Protein AF-0000000083679993 (afdb_homodimer)

InterPro domains:
  IPR000719 Protein kinase domain [PF00069] (4-115)
  IPR000719 Protein kinase domain [PS50011] (1-136)
  IPR000719 Protein kinase domain [SM00220] (1-135)
  IPR008271 Serine/threonine-protein kinase, active site [PS00108] (21-33)
  IPR011009 Protein kinase-like domain superfamily [SSF56112] (2-122)
  IPR050823 Plant Serine/Threonine-Protein Kinase [PTHR45621] (1-136)

Radius of gyration: 21.14 Å; Cα contacts (8 Å, |Δi|>4): 440; chains: 2; bounding box: 38×60×43 Å

Organism: NCBI:txid97028

Foldseek 3Di:
DQQLVLVVVQLCVCCDLVNQKAQQEDAPVQWDQDPVRHTDGHDSPVMDHHPRPQAWDQDPDHDYDPLQFDPVCVVGVTDGSVRNVSSSVSRVLCVFQVDDQADPPDPPCPRGPCSVCVVQVVDPVSNNVSGHPPPD/DQQLVLVVVQLCVCCDLVNQKAQQEDADVQWDQDPVRHTDGHDSPPMDHHPRPQAWDQDPDHDYDPLQFDPVCVVGSTDGSVRVVSSSVSRVLCVFQVDDQADPPDPPCPRGPCSVCVVQVVDPVSNNVSGHPPPD

Secondary structure (DSSP, 8-state):
-HHHHHHHHHHHHHHSTTT-EE-S---GGGEEE-TT--EEE---TT-EEPPGGG--EE-SSEEE-TTTS-HHHHHH-EE-HHHHHHHHHHHHHHHHH---SB-TTS-GGGSBHHHHHHHHHHSGGGGGGGS-TT--/-HHHHHHHHHHHHHHSTTT-EE-S---GGGEEE-TT--EEE---TT-EEPPGGG--EE-SSEEE-TTTS-HHHHHH-EE-HHHHHHHHHHHHHHHHH---SB-TTS-GGGSBHHHHHHHHHHSGGGGGGGS-TT--

Structure (mmCIF, N/CA/C/O backbone):
data_AF-0000000083679993-model_v1
#
loop_
_entity.id
_entity.type
_entity.pdbx_description
1 polymer 'Protein kinase APK1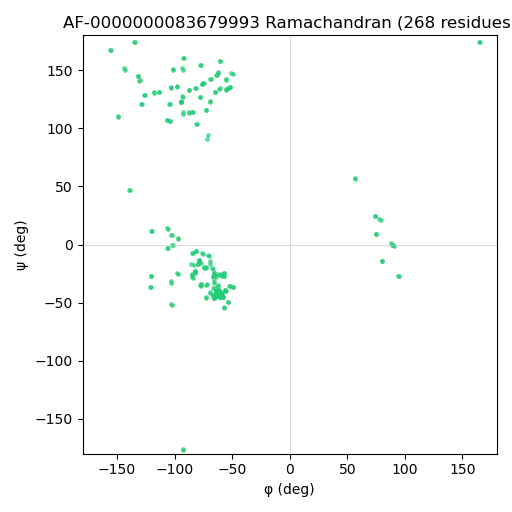A chloroplastic-like'
#
loop_
_atom_site.group_PDB
_atom_site.id
_atom_site.type_symbol
_atom_site.label_atom_id
_atom_site.label_alt_id
_atom_site.label_comp_id
_atom_site.label_asym_id
_atom_site.label_entity_id
_atom_site.label_seq_id
_atom_site.pdbx_PDB_ins_code
_atom_site.Cartn_x
_atom_site.Cartn_y
_atom_site.Cartn_z
_atom_site.occupancy
_atom_site.B_iso_or_equiv
_atom_site.auth_seq_id
_atom_site.auth_comp_id
_atom_site.auth_asym_id
_atom_site.auth_atom_id
_atom_site.pdbx_PDB_model_num
ATOM 1 N N . MET A 1 1 ? -1.482 -27.25 -11.586 1 78.06 1 MET A N 1
ATOM 2 C CA . MET A 1 1 ? -1.522 -27.719 -10.203 1 78.06 1 MET A CA 1
ATOM 3 C C . MET A 1 1 ? -0.114 -27.875 -9.641 1 78.06 1 MET A C 1
ATOM 5 O O . MET A 1 1 ? 0.165 -27.438 -8.523 1 78.06 1 MET A O 1
ATOM 9 N N . LYS A 1 2 ? 0.813 -28.375 -10.5 1 89 2 LYS A N 1
ATOM 10 C CA . LYS A 1 2 ? 2.184 -28.578 -10.047 1 89 2 LYS A CA 1
ATOM 11 C C . LYS A 1 2 ? 2.857 -27.25 -9.703 1 89 2 LYS A C 1
ATOM 13 O O . LYS A 1 2 ? 3.535 -27.141 -8.68 1 89 2 LYS A O 1
ATOM 18 N N . ILE A 1 3 ? 2.541 -26.297 -10.477 1 89.75 3 ILE A N 1
ATOM 19 C CA . ILE A 1 3 ? 3.143 -24.984 -10.297 1 89.75 3 ILE A CA 1
ATOM 20 C C . ILE A 1 3 ? 2.682 -24.391 -8.961 1 89.75 3 ILE A C 1
ATOM 22 O O . ILE A 1 3 ? 3.494 -23.875 -8.195 1 89.75 3 ILE A O 1
ATOM 26 N N . ALA A 1 4 ? 1.421 -24.516 -8.719 1 93.12 4 ALA A N 1
ATOM 27 C CA . ALA A 1 4 ? 0.865 -23.984 -7.473 1 93.12 4 ALA A CA 1
ATOM 28 C C . ALA A 1 4 ? 1.472 -24.703 -6.266 1 93.12 4 ALA A C 1
ATOM 30 O O . ALA A 1 4 ? 1.831 -24.062 -5.277 1 93.12 4 ALA A O 1
ATOM 31 N N . LEU A 1 5 ? 1.578 -25.953 -6.426 1 94.5 5 LEU A N 1
ATOM 32 C CA . LEU A 1 5 ? 2.117 -26.75 -5.328 1 94.5 5 LEU A CA 1
ATOM 33 C C . LEU A 1 5 ? 3.58 -26.406 -5.07 1 94.5 5 LEU A C 1
ATOM 35 O O . LEU A 1 5 ? 3.99 -26.234 -3.92 1 94.5 5 LEU A O 1
ATOM 39 N N . ASP A 1 6 ? 4.359 -26.328 -6.098 1 95.56 6 ASP A N 1
ATOM 40 C CA . ASP A 1 6 ? 5.77 -25.984 -5.961 1 95.56 6 ASP A CA 1
ATOM 41 C C . ASP A 1 6 ? 5.934 -24.594 -5.332 1 95.56 6 ASP A C 1
ATOM 43 O O . ASP A 1 6 ? 6.801 -24.391 -4.48 1 95.56 6 ASP A O 1
ATOM 47 N N . SER A 1 7 ? 5.117 -23.703 -5.754 1 95.44 7 SER A N 1
ATOM 48 C CA . SER A 1 7 ? 5.164 -22.359 -5.195 1 95.44 7 SER A CA 1
ATOM 49 C C . SER A 1 7 ? 4.812 -22.359 -3.711 1 95.44 7 SER A C 1
ATOM 51 O O . SER A 1 7 ? 5.453 -21.672 -2.914 1 95.44 7 SER A O 1
ATOM 53 N N . ALA A 1 8 ? 3.824 -23.156 -3.393 1 96.31 8 ALA A N 1
ATOM 54 C CA . ALA A 1 8 ? 3.414 -23.281 -1.995 1 96.31 8 ALA A CA 1
ATOM 55 C C . ALA A 1 8 ? 4.543 -23.844 -1.141 1 96.31 8 ALA A C 1
ATOM 57 O O . ALA A 1 8 ? 4.781 -23.375 -0.023 1 96.31 8 ALA A O 1
ATOM 58 N N . LYS A 1 9 ? 5.18 -24.828 -1.681 1 96.56 9 LYS A N 1
ATOM 59 C CA . LYS A 1 9 ? 6.305 -25.422 -0.969 1 96.56 9 LYS A CA 1
ATOM 60 C C . LYS A 1 9 ? 7.426 -24.406 -0.757 1 96.56 9 LYS A C 1
ATOM 62 O O . LYS A 1 9 ? 8.039 -24.375 0.31 1 96.56 9 LYS A O 1
ATOM 67 N N . GLY A 1 10 ? 7.691 -23.656 -1.791 1 95.31 10 GLY A N 1
ATOM 68 C CA . GLY A 1 10 ? 8.688 -22.609 -1.657 1 95.31 10 GLY A CA 1
ATOM 69 C C . GLY A 1 10 ? 8.359 -21.609 -0.557 1 95.31 10 GLY A C 1
ATOM 70 O O . GLY A 1 10 ? 9.219 -21.281 0.258 1 95.31 10 GLY A O 1
ATOM 71 N N . LEU A 1 11 ? 7.133 -21.203 -0.532 1 95.94 11 LEU A N 1
ATOM 72 C CA . LEU A 1 11 ? 6.684 -20.266 0.479 1 95.94 11 LEU A CA 1
ATOM 73 C C . LEU A 1 11 ? 6.754 -20.875 1.873 1 95.94 11 LEU A C 1
ATOM 75 O O . LEU A 1 11 ? 7.191 -20.219 2.822 1 95.94 11 LEU A O 1
ATOM 79 N N . ALA A 1 12 ? 6.324 -22.094 1.98 1 96.31 12 ALA A N 1
ATOM 80 C CA . ALA A 1 12 ? 6.367 -22.812 3.254 1 96.31 12 ALA A CA 1
ATOM 81 C C . ALA A 1 12 ? 7.797 -22.906 3.779 1 96.31 12 ALA A C 1
ATOM 83 O O . ALA A 1 12 ? 8.031 -22.75 4.98 1 96.31 12 ALA A O 1
ATOM 84 N N . PHE A 1 13 ? 8.695 -23.203 2.918 1 96.06 13 PHE A N 1
ATOM 85 C CA . PHE A 1 13 ? 10.102 -23.266 3.295 1 96.06 13 PHE A CA 1
ATOM 86 C C . PHE A 1 13 ? 10.578 -21.938 3.867 1 96.06 13 PHE A C 1
ATOM 88 O O . PHE A 1 13 ? 11.195 -21.906 4.934 1 96.06 13 PHE A O 1
ATOM 95 N N . LEU A 1 14 ? 10.219 -20.844 3.209 1 94.94 14 LEU A N 1
ATOM 96 C CA . LEU A 1 14 ? 10.625 -19.516 3.65 1 94.94 14 LEU A CA 1
ATOM 97 C C . LEU A 1 14 ? 10.055 -19.203 5.031 1 94.94 14 LEU A C 1
ATOM 99 O O . LEU A 1 14 ? 10.711 -18.547 5.844 1 94.94 14 LEU A O 1
ATOM 103 N N . HIS A 1 15 ? 8.844 -19.688 5.293 1 95.44 15 HIS A N 1
ATOM 104 C CA . HIS A 1 15 ? 8.133 -19.375 6.527 1 95.44 15 HIS A CA 1
ATOM 105 C C . HIS A 1 15 ? 8.555 -20.328 7.652 1 95.44 15 HIS A C 1
ATOM 107 O O . HIS A 1 15 ? 8.148 -20.141 8.805 1 95.44 15 HIS A O 1
ATOM 113 N N . SER A 1 16 ? 9.305 -21.281 7.34 1 94.56 16 SER A N 1
ATOM 114 C CA . SER A 1 16 ? 9.711 -22.266 8.336 1 94.56 16 SER A CA 1
ATOM 115 C C . SER A 1 16 ? 10.484 -21.609 9.477 1 94.56 16 SER A C 1
ATOM 117 O O . SER A 1 16 ? 11.008 -20.5 9.32 1 94.56 16 SER A O 1
ATOM 119 N N . ASP A 1 17 ? 10.484 -22.312 10.586 1 90.94 17 ASP A N 1
ATOM 120 C CA . ASP A 1 17 ? 11.148 -21.797 11.781 1 90.94 17 ASP A CA 1
ATOM 121 C C . ASP A 1 17 ? 12.648 -21.609 11.539 1 90.94 17 ASP A C 1
ATOM 123 O O . ASP A 1 17 ? 13.281 -20.75 12.164 1 90.94 17 ASP A O 1
ATOM 127 N N . GLU A 1 18 ? 13.188 -22.328 10.641 1 91.06 18 GLU A N 1
ATOM 128 C CA . GLU A 1 18 ? 14.617 -22.266 10.352 1 91.06 18 GLU A CA 1
ATOM 129 C C . GLU A 1 18 ? 14.953 -21.031 9.523 1 91.06 18 GLU A C 1
ATOM 131 O O . GLU A 1 18 ? 15.992 -20.391 9.742 1 91.06 18 GLU A O 1
ATOM 136 N N . VAL A 1 19 ? 14.117 -20.594 8.609 1 91.38 19 VAL A N 1
ATOM 137 C CA . VAL A 1 19 ? 14.414 -19.516 7.68 1 91.38 19 VAL A CA 1
ATOM 138 C C . VAL A 1 19 ? 13.727 -18.234 8.141 1 91.38 19 VAL A C 1
ATOM 140 O O . VAL A 1 19 ? 14.352 -17.172 8.203 1 91.38 19 VAL A O 1
ATOM 143 N N . GLU A 1 20 ? 12.375 -18.219 8.43 1 92.5 20 GLU A N 1
ATOM 144 C CA . GLU A 1 20 ? 11.562 -17.125 8.977 1 92.5 20 GLU A CA 1
ATOM 145 C C . GLU A 1 20 ? 11.664 -15.875 8.109 1 92.5 20 GLU A C 1
ATOM 147 O O . GLU A 1 20 ? 12.047 -14.812 8.602 1 92.5 20 GLU A O 1
ATOM 152 N N . VAL A 1 21 ? 11.344 -16 6.875 1 94 21 VAL A N 1
ATOM 153 C CA . VAL A 1 21 ? 11.383 -14.898 5.922 1 94 21 VAL A CA 1
ATOM 154 C C . VAL A 1 21 ? 9.977 -14.633 5.383 1 94 21 VAL A C 1
ATOM 156 O O . VAL A 1 21 ? 9.25 -15.57 5.039 1 94 21 VAL A O 1
ATOM 159 N N . ILE A 1 22 ? 9.609 -13.43 5.422 1 94.5 22 ILE A N 1
ATOM 160 C CA . ILE A 1 22 ? 8.398 -13 4.723 1 94.5 22 ILE A CA 1
ATOM 161 C C . 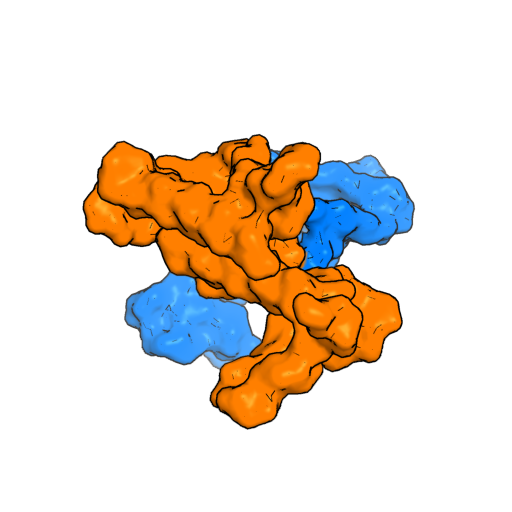ILE A 1 22 ? 8.766 -12.477 3.336 1 94.5 22 ILE A C 1
ATOM 163 O O . ILE A 1 22 ? 9.586 -11.562 3.207 1 94.5 22 ILE A O 1
ATOM 167 N N . TYR A 1 23 ? 8.211 -13.031 2.324 1 95.44 23 TYR A N 1
ATOM 168 C CA . TYR A 1 23 ? 8.602 -12.781 0.941 1 95.44 23 TYR A CA 1
ATOM 169 C C . TYR A 1 23 ? 8.156 -11.391 0.492 1 95.44 23 TYR A C 1
ATOM 171 O O . TYR A 1 23 ? 8.93 -10.656 -0.125 1 95.44 23 TYR A O 1
ATOM 179 N N . ARG A 1 24 ? 6.871 -10.977 0.787 1 94.19 24 ARG A N 1
ATOM 180 C CA . ARG A 1 24 ? 6.297 -9.641 0.675 1 94.19 24 ARG A CA 1
ATOM 181 C C . ARG A 1 24 ? 5.906 -9.328 -0.766 1 94.19 24 ARG A C 1
ATOM 183 O O . ARG A 1 24 ? 5.191 -8.359 -1.026 1 94.19 24 ARG A O 1
ATOM 190 N N . ASP A 1 25 ? 6.332 -10.062 -1.708 1 95.44 25 ASP A N 1
ATOM 191 C CA . ASP A 1 25 ? 6.004 -9.742 -3.094 1 95.44 25 ASP A CA 1
ATOM 192 C C . ASP A 1 25 ? 5.672 -11 -3.887 1 95.44 25 ASP A C 1
ATOM 194 O O . ASP A 1 25 ? 6.211 -11.219 -4.973 1 95.44 25 ASP A O 1
ATOM 198 N N . PHE A 1 26 ? 4.879 -11.812 -3.344 1 96.19 26 PHE A N 1
ATOM 199 C CA . PHE A 1 26 ? 4.426 -13.016 -4.027 1 96.19 26 PHE A CA 1
ATOM 200 C C . PHE A 1 26 ? 3.436 -12.672 -5.137 1 96.19 26 PHE A C 1
ATOM 202 O O . PHE A 1 26 ? 2.373 -12.109 -4.871 1 96.19 26 PHE A O 1
ATOM 209 N N . LYS A 1 27 ? 3.789 -12.938 -6.344 1 96.44 27 LYS A N 1
ATOM 210 C CA . LYS A 1 27 ? 2.967 -12.688 -7.527 1 96.44 27 LYS A CA 1
ATOM 211 C C . LYS A 1 27 ? 3.367 -13.609 -8.672 1 96.44 27 LYS A C 1
ATOM 213 O O . LYS A 1 27 ? 4.43 -14.234 -8.633 1 96.44 27 LYS A O 1
ATOM 218 N N . THR A 1 28 ? 2.561 -13.672 -9.688 1 95.19 28 THR A N 1
ATOM 219 C CA . THR A 1 28 ? 2.734 -14.609 -10.789 1 95.19 28 THR A CA 1
ATOM 220 C C . THR A 1 28 ? 4.051 -14.352 -11.516 1 95.19 28 THR A C 1
ATOM 222 O O . THR A 1 28 ? 4.754 -15.297 -11.891 1 95.19 28 THR A O 1
ATOM 225 N N . SER A 1 29 ? 4.391 -13.07 -11.672 1 94.56 29 SER A N 1
ATOM 226 C CA . SER A 1 29 ? 5.57 -12.719 -12.445 1 94.56 29 SER A CA 1
ATOM 227 C C . SER A 1 29 ? 6.852 -13.094 -11.711 1 94.56 29 SER A C 1
ATOM 229 O O . SER A 1 29 ? 7.938 -13.086 -12.297 1 94.56 29 SER A O 1
ATOM 231 N N . ASN A 1 30 ? 6.738 -13.492 -10.477 1 95.56 30 ASN A N 1
ATOM 232 C CA . ASN A 1 30 ? 7.91 -13.852 -9.688 1 95.56 30 ASN A CA 1
ATOM 233 C C . ASN A 1 30 ? 8.055 -15.367 -9.562 1 95.56 30 ASN A C 1
ATOM 235 O O . ASN A 1 30 ? 8.867 -15.852 -8.773 1 95.56 30 ASN A O 1
ATOM 239 N N . ILE A 1 31 ? 7.266 -16.078 -10.266 1 95.44 31 ILE A N 1
ATOM 240 C CA . ILE A 1 31 ? 7.348 -17.531 -10.312 1 95.44 31 ILE A CA 1
ATOM 241 C C . ILE A 1 31 ? 7.992 -17.969 -11.625 1 95.44 31 ILE A C 1
ATOM 243 O O . ILE A 1 31 ? 7.371 -17.875 -12.688 1 95.44 31 ILE A O 1
ATOM 247 N N . LEU A 1 32 ? 9.242 -18.406 -11.469 1 95.5 32 LEU A N 1
ATOM 248 C CA . LEU A 1 32 ? 9.945 -18.922 -12.641 1 95.5 32 LEU A CA 1
ATOM 249 C C . LEU A 1 32 ? 9.664 -20.406 -12.828 1 95.5 32 LEU A C 1
ATOM 251 O O . LEU A 1 32 ? 9.672 -21.172 -11.859 1 95.5 32 LEU A O 1
ATOM 255 N N . ILE A 1 33 ? 9.367 -20.734 -14.023 1 93.88 33 ILE A N 1
ATOM 256 C CA . ILE A 1 33 ? 9.07 -22.125 -14.344 1 93.88 33 ILE A CA 1
ATOM 257 C C . ILE A 1 33 ? 10.148 -22.688 -15.273 1 93.88 33 ILE A C 1
ATOM 259 O O . ILE A 1 33 ? 10.492 -22.062 -16.281 1 93.88 33 ILE A O 1
ATOM 263 N N . ASP A 1 34 ? 10.68 -23.875 -14.938 1 93.81 34 ASP A N 1
ATOM 264 C CA . ASP A 1 34 ? 11.688 -24.484 -15.797 1 93.81 34 ASP A CA 1
ATOM 265 C C . ASP A 1 34 ? 11.047 -25.438 -16.812 1 93.81 34 ASP A C 1
ATOM 267 O O . ASP A 1 34 ? 9.82 -25.516 -16.906 1 93.81 34 ASP A O 1
ATOM 271 N N . SER A 1 35 ? 11.891 -26.109 -17.594 1 93.62 35 SER A N 1
ATOM 272 C CA . SER A 1 35 ? 11.414 -26.938 -18.688 1 93.62 35 SER A CA 1
ATOM 273 C C . SER A 1 35 ? 10.656 -28.156 -18.172 1 93.62 35 SER A C 1
ATOM 275 O O . SER A 1 35 ? 9.867 -28.75 -18.906 1 93.62 35 SER A O 1
ATOM 277 N N . ASP A 1 36 ? 10.867 -28.516 -16.938 1 92.44 36 ASP A N 1
ATOM 278 C CA . ASP A 1 36 ? 10.195 -29.656 -16.328 1 92.44 36 ASP A CA 1
ATOM 279 C C . ASP A 1 36 ? 8.984 -29.219 -15.516 1 92.44 36 ASP A C 1
ATOM 281 O O . ASP A 1 36 ? 8.461 -29.984 -14.703 1 92.44 36 ASP A O 1
ATOM 285 N N . TYR A 1 37 ? 8.609 -27.953 -15.523 1 90.25 37 TYR A N 1
ATOM 286 C CA . TYR A 1 37 ? 7.445 -27.359 -14.875 1 90.25 37 TYR A CA 1
ATOM 287 C C . TYR A 1 37 ? 7.645 -27.266 -13.367 1 90.25 37 TYR A C 1
ATOM 289 O O . TYR A 1 37 ? 6.676 -27.312 -12.602 1 90.25 37 TYR A O 1
ATOM 297 N N . ASN A 1 38 ? 8.961 -27.234 -13.117 1 92.31 38 ASN A N 1
ATOM 298 C CA . ASN A 1 38 ? 9.273 -26.891 -11.734 1 92.31 38 ASN A CA 1
ATOM 299 C C . ASN A 1 38 ? 9.227 -25.375 -11.523 1 92.31 38 ASN A C 1
ATOM 301 O O . ASN A 1 38 ? 9.727 -24.609 -12.344 1 92.31 38 ASN A O 1
ATOM 305 N N . ALA A 1 39 ? 8.555 -24.969 -10.367 1 94.31 39 ALA A N 1
ATOM 306 C CA . ALA A 1 39 ? 8.414 -23.547 -10.07 1 94.31 39 ALA A CA 1
ATOM 307 C C . ALA A 1 39 ? 9.391 -23.109 -8.977 1 94.31 39 ALA A C 1
ATOM 309 O O . ALA A 1 39 ? 9.578 -23.828 -7.988 1 94.31 39 ALA A O 1
ATOM 310 N N . LYS A 1 40 ? 10.031 -21.984 -9.188 1 94.69 40 LYS A N 1
ATOM 311 C CA . LYS A 1 40 ? 10.93 -21.375 -8.219 1 94.69 40 LYS A CA 1
ATOM 312 C C . LYS A 1 40 ? 10.602 -19.891 -8.023 1 94.69 40 LYS A C 1
ATOM 314 O O . LYS A 1 40 ? 10.266 -19.203 -8.977 1 94.69 40 LYS A O 1
ATOM 319 N N . LEU A 1 41 ? 10.688 -19.469 -6.773 1 93.75 41 LEU A N 1
ATOM 320 C CA . LEU A 1 41 ? 10.555 -18.047 -6.48 1 93.75 41 LEU A CA 1
ATOM 321 C C . LEU A 1 41 ? 11.828 -17.297 -6.848 1 93.75 41 LEU A C 1
ATOM 323 O O . LEU A 1 41 ? 12.93 -17.75 -6.555 1 93.75 41 LEU A O 1
ATOM 327 N N . SER A 1 42 ? 11.672 -16.109 -7.465 1 92.81 42 SER A N 1
ATOM 328 C CA . SER A 1 42 ? 12.852 -15.531 -8.102 1 92.81 42 SER A CA 1
ATOM 329 C C . SER A 1 42 ? 13.18 -14.164 -7.516 1 92.81 42 SER A C 1
ATOM 331 O O . SER A 1 42 ? 14.336 -13.75 -7.496 1 92.81 42 SER A O 1
ATOM 333 N N . ASP A 1 43 ? 12.32 -13.414 -7.184 1 91.56 43 ASP A N 1
ATOM 334 C CA . ASP A 1 43 ? 12.578 -12.039 -6.762 1 91.56 43 ASP A CA 1
ATOM 335 C C . ASP A 1 43 ? 12.414 -11.891 -5.254 1 91.56 43 ASP A C 1
ATOM 337 O O . ASP A 1 43 ? 11.289 -11.875 -4.742 1 91.56 43 ASP A O 1
A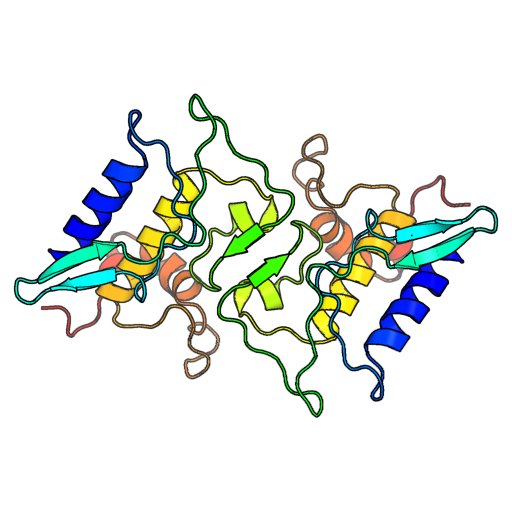TOM 341 N N . PHE A 1 44 ? 13.633 -11.734 -4.57 1 93 44 PHE A N 1
ATOM 342 C CA . PHE A 1 44 ? 13.609 -11.594 -3.119 1 93 44 PHE A CA 1
ATOM 343 C C . PHE A 1 44 ? 13.891 -10.148 -2.713 1 93 44 PHE A C 1
ATOM 345 O O . PHE A 1 44 ? 14.234 -9.875 -1.56 1 93 44 PHE A O 1
ATOM 352 N N . GLY A 1 45 ? 13.844 -9.258 -3.6 1 91.19 45 GLY A N 1
ATOM 353 C CA . GLY A 1 45 ? 14.18 -7.859 -3.373 1 91.19 45 GLY A CA 1
ATOM 354 C C . GLY A 1 45 ? 13.352 -7.215 -2.273 1 91.19 45 GLY A C 1
ATOM 355 O O . GLY A 1 45 ? 13.797 -6.258 -1.636 1 91.19 45 GLY A O 1
ATOM 356 N N . MET A 1 46 ? 12.156 -7.684 -1.959 1 91.5 46 MET A N 1
ATOM 357 C CA . MET A 1 46 ? 11.281 -7.094 -0.947 1 91.5 46 MET A CA 1
ATOM 358 C C . MET A 1 46 ? 11.25 -7.957 0.311 1 91.5 46 MET A C 1
ATOM 360 O O . MET A 1 46 ? 10.602 -7.598 1.297 1 91.5 46 MET A O 1
ATOM 364 N N . ALA A 1 47 ? 11.945 -9.062 0.212 1 93.19 47 ALA A N 1
ATOM 365 C CA . ALA A 1 47 ? 11.867 -10.016 1.313 1 93.19 47 ALA A CA 1
ATOM 366 C C . ALA A 1 47 ? 12.43 -9.414 2.6 1 93.19 47 ALA A C 1
ATOM 368 O O . ALA A 1 47 ? 13.328 -8.57 2.557 1 93.19 47 ALA A O 1
ATOM 369 N N . LYS A 1 48 ? 11.82 -9.812 3.646 1 91.06 48 LYS A N 1
ATOM 370 C CA . LYS A 1 48 ? 12.227 -9.336 4.969 1 91.06 48 LYS A CA 1
ATOM 371 C C . LYS A 1 48 ? 12.367 -10.492 5.949 1 91.06 48 LYS A C 1
ATOM 373 O O . LYS A 1 48 ? 11.586 -11.445 5.91 1 91.06 48 LYS A O 1
ATOM 378 N N . ASP A 1 49 ? 13.344 -10.258 6.789 1 86.75 49 ASP A N 1
ATOM 379 C CA . ASP A 1 49 ? 13.453 -11.234 7.867 1 86.75 49 ASP A CA 1
ATOM 380 C C . ASP A 1 49 ?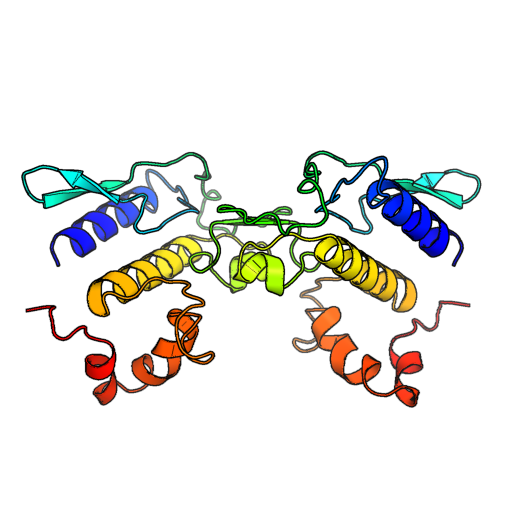 12.281 -11.117 8.844 1 86.75 49 ASP A C 1
ATOM 382 O O . ASP A 1 49 ? 11.883 -10.008 9.203 1 86.75 49 ASP A O 1
ATOM 386 N N . GLY A 1 50 ? 11.609 -12.25 8.984 1 73.81 50 GLY A N 1
ATOM 387 C CA . GLY A 1 50 ? 10.516 -12.25 9.945 1 73.81 50 GLY A CA 1
ATOM 388 C C . GLY A 1 50 ? 10.977 -11.984 11.367 1 73.81 50 GLY A C 1
ATOM 389 O O . GLY A 1 50 ? 12.164 -12.07 11.672 1 73.81 50 GLY A O 1
ATOM 390 N N . PRO A 1 51 ? 9.977 -11.297 12.086 1 64.75 51 PRO A N 1
ATOM 391 C CA . PRO A 1 51 ? 10.367 -11.141 13.492 1 64.75 51 PRO A CA 1
ATOM 392 C C . PRO A 1 51 ? 10.695 -12.469 14.164 1 64.75 51 PRO A C 1
ATOM 394 O O . PRO A 1 51 ? 10.195 -13.516 13.742 1 64.75 51 PRO A O 1
ATOM 397 N N . GLU A 1 52 ? 11.688 -12.359 14.977 1 60.56 52 GLU A N 1
ATOM 398 C CA . GLU A 1 52 ? 11.945 -13.555 15.773 1 60.56 52 GLU A CA 1
ATOM 399 C C . GLU A 1 52 ? 10.695 -13.992 16.516 1 60.56 52 GLU A C 1
ATOM 401 O O . GLU A 1 52 ? 9.984 -13.172 17.109 1 60.56 52 GLU A O 1
ATOM 406 N N . GLY A 1 53 ? 10.289 -15.227 16.547 1 55.91 53 GLY A N 1
ATOM 407 C CA . GLY A 1 53 ? 9.242 -15.852 17.359 1 55.91 53 GLY A CA 1
ATOM 408 C C . GLY A 1 53 ? 7.848 -15.594 16.828 1 55.91 53 GLY A C 1
ATOM 409 O O . GLY A 1 53 ? 6.871 -15.664 17.578 1 55.91 53 GLY A O 1
ATOM 410 N N . GLY A 1 54 ? 7.738 -15.281 15.656 1 54.91 54 GLY A N 1
ATOM 411 C CA . GLY A 1 54 ? 6.422 -15.234 15.039 1 54.91 54 GLY A CA 1
ATOM 412 C C . GLY A 1 54 ? 5.738 -13.891 15.203 1 54.91 54 GLY A C 1
ATOM 413 O O . GLY A 1 54 ? 4.555 -13.742 14.875 1 54.91 54 GLY A O 1
ATOM 414 N N . LYS A 1 55 ? 6.426 -12.914 15.867 1 59.53 55 LYS A N 1
ATOM 415 C CA . LYS A 1 55 ? 5.734 -11.656 16.109 1 59.53 55 LYS A CA 1
ATOM 416 C C . LYS A 1 55 ? 5.648 -10.812 14.844 1 59.53 55 LYS A C 1
ATOM 418 O O . LYS A 1 55 ? 6.395 -11.047 13.891 1 59.53 55 LYS A O 1
ATOM 423 N N . SER A 1 56 ? 4.496 -10.188 14.641 1 63.75 56 SER A N 1
ATOM 424 C CA . SER A 1 56 ? 4.227 -9.289 13.523 1 63.75 56 SER A CA 1
ATOM 425 C C . SER A 1 56 ? 5.258 -8.164 13.453 1 63.75 56 SER A C 1
ATOM 427 O O . SER A 1 56 ? 5.832 -7.777 14.477 1 63.75 56 SER A O 1
ATOM 429 N N . HIS A 1 57 ? 5.738 -7.969 12.18 1 76.19 57 HIS A N 1
ATOM 430 C CA . HIS A 1 57 ? 6.559 -6.789 11.93 1 76.19 57 HIS A CA 1
ATOM 431 C C . HIS A 1 57 ? 5.699 -5.582 11.562 1 76.19 57 HIS A C 1
ATOM 433 O O . HIS A 1 57 ? 4.832 -5.676 10.688 1 76.19 57 HIS A O 1
ATOM 439 N N . VAL A 1 58 ? 5.711 -4.59 12.453 1 77 58 VAL A N 1
ATOM 440 C CA . VAL A 1 58 ? 5.016 -3.359 12.094 1 77 58 VAL A CA 1
ATOM 441 C C . VAL A 1 58 ? 5.941 -2.469 11.266 1 77 58 VAL A C 1
ATOM 443 O O . VAL A 1 58 ? 7.043 -2.131 11.703 1 77 58 VAL A O 1
ATOM 446 N N . SER A 1 59 ? 5.562 -2.311 10.07 1 83.75 59 SER A N 1
ATOM 447 C CA . SER A 1 59 ? 6.32 -1.448 9.172 1 83.75 59 SER A CA 1
ATOM 448 C C . SER A 1 59 ? 5.699 -0.059 9.086 1 83.75 59 SER A C 1
ATOM 450 O O . SER A 1 59 ? 4.48 0.075 8.961 1 83.75 59 SER A O 1
ATOM 452 N N . THR A 1 60 ? 6.531 0.947 9.141 1 83.44 60 THR A N 1
ATOM 453 C CA . THR A 1 60 ? 6.086 2.324 8.969 1 83.44 60 THR A CA 1
ATOM 454 C C . THR A 1 60 ? 5.902 2.646 7.484 1 83.44 60 THR A C 1
ATOM 456 O O . THR A 1 60 ? 5.254 3.637 7.137 1 83.44 60 THR A O 1
ATOM 459 N N . ARG A 1 61 ? 6.492 1.785 6.676 1 88.31 61 ARG A N 1
ATOM 460 C CA . ARG A 1 61 ? 6.34 1.896 5.23 1 88.31 61 ARG A CA 1
ATOM 461 C C . ARG A 1 61 ? 5.902 0.567 4.621 1 88.31 61 ARG A C 1
ATOM 463 O O . ARG A 1 61 ? 6.582 -0.448 4.785 1 88.31 61 ARG A O 1
ATOM 470 N N . VAL A 1 62 ? 4.844 0.666 4.031 1 92.19 62 VAL A N 1
ATOM 471 C CA . VAL A 1 62 ? 4.371 -0.544 3.369 1 92.19 62 VAL A CA 1
ATOM 472 C C . VAL A 1 62 ? 4.836 -0.551 1.914 1 92.19 62 VAL A C 1
ATOM 474 O O . VAL A 1 62 ? 5.082 0.506 1.329 1 92.19 62 VAL A O 1
ATOM 477 N N . MET A 1 63 ? 4.988 -1.764 1.448 1 92.19 63 MET A N 1
ATOM 478 C CA . MET A 1 63 ? 5.355 -1.995 0.055 1 92.19 63 MET A CA 1
ATOM 479 C C . MET A 1 63 ? 4.672 -3.244 -0.489 1 92.19 63 MET A C 1
ATOM 481 O O .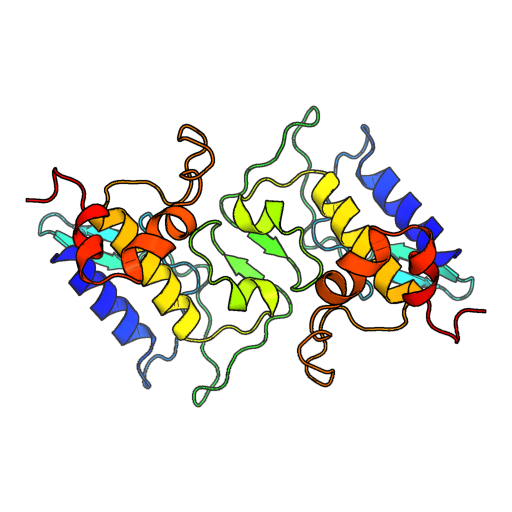 MET A 1 63 ? 4.391 -4.18 0.263 1 92.19 63 MET A O 1
ATOM 485 N N . GLY A 1 64 ? 4.449 -3.203 -1.846 1 94 64 GLY A N 1
ATOM 486 C CA . GLY A 1 64 ? 3.875 -4.359 -2.516 1 94 64 GLY A CA 1
ATOM 487 C C . GLY A 1 64 ? 3.348 -4.047 -3.902 1 94 64 GLY A C 1
ATOM 488 O O . GLY A 1 64 ? 3.35 -2.889 -4.324 1 94 64 GLY A O 1
ATOM 489 N N . THR A 1 65 ? 2.945 -5.109 -4.562 1 95.5 65 THR A N 1
ATOM 490 C CA . THR A 1 65 ? 2.361 -4.961 -5.891 1 95.5 65 THR A CA 1
ATOM 491 C C . THR A 1 65 ? 0.843 -4.84 -5.805 1 95.5 65 THR A C 1
ATOM 493 O O . THR A 1 65 ? 0.182 -5.676 -5.188 1 95.5 65 THR A O 1
ATOM 496 N N . PRO A 1 66 ? 0.33 -3.773 -6.438 1 93.81 66 PRO A N 1
ATOM 497 C CA . PRO A 1 66 ? -1.125 -3.609 -6.406 1 93.81 66 PRO A CA 1
ATOM 498 C C . PRO A 1 66 ? -1.869 -4.867 -6.855 1 93.81 66 PRO A C 1
ATOM 500 O O . PRO A 1 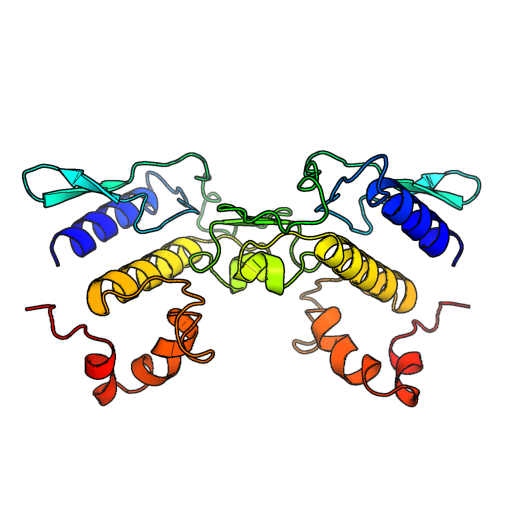66 ? -1.471 -5.508 -7.828 1 93.81 66 PRO A O 1
ATOM 503 N N . GLY A 1 67 ? -2.873 -5.184 -6.098 1 94.94 67 GLY A N 1
ATOM 504 C CA . GLY A 1 67 ? -3.682 -6.352 -6.414 1 94.94 67 GLY A CA 1
ATOM 505 C C . GLY A 1 67 ? -3.242 -7.602 -5.676 1 94.94 67 GLY A C 1
ATOM 506 O O . GLY A 1 67 ? -4.051 -8.5 -5.434 1 94.94 67 GLY A O 1
ATOM 507 N N . TYR A 1 68 ? -1.978 -7.641 -5.332 1 97.31 68 TYR A N 1
ATOM 508 C CA . TYR A 1 68 ? -1.44 -8.844 -4.699 1 97.31 68 TYR A CA 1
ATOM 509 C C . TYR A 1 68 ? -1.265 -8.633 -3.199 1 97.31 68 TYR A C 1
ATOM 511 O O . TYR A 1 68 ? -1.323 -9.594 -2.424 1 97.31 68 TYR A O 1
ATOM 519 N N . ALA A 1 69 ? -0.973 -7.418 -2.793 1 96 69 ALA A N 1
ATOM 520 C CA . ALA A 1 69 ? -0.642 -7.137 -1.399 1 96 69 ALA A CA 1
ATOM 521 C C . ALA A 1 69 ? -1.866 -7.293 -0.502 1 96 69 ALA A C 1
ATOM 523 O O . ALA A 1 69 ? -2.969 -6.883 -0.871 1 96 69 ALA A O 1
ATOM 524 N N . ALA A 1 70 ? -1.6 -7.832 0.69 1 95.5 70 ALA A N 1
ATOM 525 C CA . ALA A 1 70 ? -2.682 -8.031 1.651 1 95.5 70 ALA A CA 1
ATOM 526 C C . ALA A 1 70 ? -3.268 -6.695 2.104 1 95.5 70 ALA A C 1
ATOM 528 O O . ALA A 1 70 ? -2.533 -5.797 2.52 1 95.5 70 ALA A O 1
ATOM 529 N N . PRO A 1 71 ? -4.59 -6.664 2.045 1 93.12 71 PRO A N 1
ATOM 530 C CA . PRO A 1 71 ? -5.227 -5.41 2.443 1 93.12 71 PRO A CA 1
ATOM 531 C C . PRO A 1 71 ? -4.918 -5.023 3.889 1 93.12 71 PRO A C 1
ATOM 533 O O . PRO A 1 71 ? -4.715 -3.844 4.188 1 93.12 71 PRO A O 1
ATOM 536 N N . GLU A 1 72 ? -4.93 -5.941 4.793 1 91.12 72 GLU A N 1
ATOM 537 C CA . GLU A 1 72 ? -4.633 -5.66 6.195 1 91.12 72 GLU A CA 1
ATOM 538 C C . GLU A 1 72 ? -3.223 -5.098 6.359 1 91.12 72 GLU A C 1
ATOM 540 O O . GLU A 1 72 ? -3.012 -4.145 7.109 1 91.12 72 GLU A O 1
ATOM 545 N N . TYR A 1 73 ? -2.266 -5.637 5.68 1 93.62 73 TYR A N 1
ATOM 546 C CA . TYR A 1 73 ? -0.891 -5.152 5.695 1 93.62 73 TYR A CA 1
ATOM 547 C C . TYR A 1 73 ? -0.813 -3.721 5.176 1 93.62 73 TYR A C 1
ATOM 549 O O . TYR A 1 73 ? -0.228 -2.85 5.82 1 93.62 73 TYR A O 1
ATOM 557 N N . LEU A 1 74 ? -1.5 -3.465 4.082 1 92.75 74 LEU A N 1
ATOM 558 C CA . LEU A 1 74 ? -1.468 -2.143 3.471 1 92.75 74 LEU A CA 1
ATOM 559 C C . LEU A 1 74 ? -2.115 -1.104 4.383 1 92.75 74 LEU A C 1
ATOM 561 O O . LEU A 1 74 ? -1.646 0.033 4.465 1 92.75 74 LEU A O 1
ATOM 565 N N . ALA A 1 75 ? -3.064 -1.544 5.109 1 89.5 75 ALA A N 1
ATOM 566 C CA . ALA A 1 75 ? -3.846 -0.614 5.922 1 89.5 75 ALA A CA 1
ATOM 567 C C . ALA A 1 75 ? -3.166 -0.351 7.262 1 89.5 75 ALA A C 1
ATOM 569 O O . ALA A 1 75 ? -3.332 0.721 7.848 1 89.5 75 ALA A O 1
ATOM 570 N N . THR A 1 76 ? -2.398 -1.347 7.723 1 89.06 76 THR A N 1
ATOM 571 C CA . THR A 1 76 ? -1.961 -1.233 9.109 1 89.06 76 THR A CA 1
ATOM 572 C C . THR A 1 76 ? -0.438 -1.219 9.203 1 89.06 76 THR A C 1
ATOM 574 O O . THR A 1 76 ? 0.126 -0.814 10.219 1 89.06 76 THR A O 1
ATOM 577 N N . GLY A 1 77 ? 0.126 -1.821 8.25 1 91.94 77 GLY A N 1
ATOM 578 C CA . GLY A 1 77 ? 1.571 -1.979 8.305 1 91.94 77 GLY A CA 1
ATOM 579 C C . GLY A 1 77 ? 2.004 -3.26 8.992 1 91.94 77 GLY A C 1
ATOM 580 O O . GLY A 1 77 ? 3.201 -3.537 9.109 1 91.94 77 GLY A O 1
ATOM 581 N N . HIS A 1 78 ? 1.028 -3.986 9.445 1 91.5 78 HIS A N 1
ATOM 582 C CA . HIS A 1 78 ? 1.362 -5.234 10.125 1 91.5 78 HIS A CA 1
ATOM 583 C C . HIS A 1 78 ? 1.648 -6.348 9.125 1 91.5 78 HIS A C 1
ATOM 585 O O . HIS A 1 78 ? 0.722 -6.949 8.578 1 91.5 78 HIS A O 1
ATOM 591 N N . LEU A 1 79 ? 2.961 -6.617 8.992 1 92.62 79 LEU A N 1
ATOM 592 C CA . LEU A 1 79 ? 3.42 -7.648 8.07 1 92.62 79 LEU A CA 1
ATOM 593 C C . LEU A 1 79 ? 3.594 -8.984 8.789 1 92.62 79 LEU A C 1
ATOM 595 O O . LEU A 1 79 ? 4.293 -9.062 9.805 1 92.62 79 LEU A O 1
ATOM 599 N N . THR A 1 80 ? 2.922 -10.016 8.328 1 92.38 80 THR A N 1
ATOM 600 C CA . THR A 1 80 ? 3.043 -11.367 8.859 1 92.38 80 THR A CA 1
ATOM 601 C C . THR A 1 80 ? 3.148 -12.383 7.723 1 92.38 80 THR A C 1
ATOM 603 O O . THR A 1 80 ? 3.021 -12.031 6.551 1 92.38 80 THR A O 1
ATOM 606 N N . LYS A 1 81 ? 3.385 -13.641 8.102 1 94.38 81 LYS A N 1
ATOM 607 C CA . LYS A 1 81 ? 3.395 -14.727 7.133 1 94.38 81 LYS A CA 1
ATOM 608 C C . LYS A 1 81 ? 2.076 -14.797 6.371 1 94.38 81 LYS A C 1
ATOM 610 O O . LYS A 1 81 ? 2.043 -15.219 5.211 1 94.38 81 LYS A O 1
ATOM 615 N N . LYS A 1 82 ? 1.014 -14.312 7.039 1 95.44 82 LYS A N 1
ATOM 616 C CA . LYS A 1 82 ? -0.314 -14.344 6.43 1 95.44 82 LYS A CA 1
ATOM 617 C C . LYS A 1 82 ? -0.385 -13.422 5.219 1 95.44 82 LYS A C 1
ATOM 619 O O . LYS A 1 82 ? -1.183 -13.648 4.305 1 95.44 82 LYS A O 1
ATOM 624 N N . SER A 1 83 ? 0.432 -12.406 5.23 1 95.62 83 SER A N 1
ATOM 625 C CA . SER A 1 83 ? 0.481 -11.5 4.086 1 95.62 83 SER A CA 1
ATOM 626 C C . SER A 1 83 ? 0.928 -12.234 2.826 1 95.62 83 SER A C 1
ATOM 628 O O . SER A 1 83 ? 0.332 -12.062 1.76 1 95.62 83 SER A O 1
ATOM 630 N N . ASP A 1 84 ? 1.876 -13.125 2.969 1 96.5 84 ASP A N 1
ATOM 631 C CA . ASP A 1 84 ? 2.34 -13.938 1.854 1 96.5 84 ASP A CA 1
ATOM 632 C C . ASP A 1 84 ? 1.271 -14.945 1.426 1 96.5 84 ASP A C 1
ATOM 634 O O . ASP A 1 84 ? 1.1 -15.203 0.234 1 96.5 84 ASP A O 1
ATOM 638 N N . VAL A 1 85 ? 0.651 -15.5 2.41 1 97.19 85 VAL A N 1
ATOM 639 C CA . VAL A 1 85 ? -0.376 -16.5 2.121 1 97.19 85 VAL A CA 1
ATOM 640 C C . VAL A 1 85 ? -1.515 -15.852 1.334 1 97.19 85 VAL A C 1
ATOM 642 O O . VAL A 1 85 ? -2.051 -16.453 0.4 1 97.19 85 VAL A O 1
ATOM 645 N N . TYR A 1 86 ? -1.87 -14.672 1.704 1 97.5 86 TYR A N 1
ATOM 646 C CA . TYR A 1 86 ? -2.871 -13.93 0.942 1 97.5 86 TYR A CA 1
ATOM 647 C C . TYR A 1 86 ? -2.445 -13.781 -0.514 1 97.5 86 TYR A C 1
ATOM 649 O O . TYR A 1 86 ? -3.213 -14.094 -1.428 1 97.5 86 TYR A O 1
ATOM 657 N N . SER A 1 87 ? -1.219 -13.234 -0.709 1 97.88 87 SER A N 1
ATOM 658 C CA . SER A 1 87 ? -0.708 -13.031 -2.061 1 97.88 87 SER A CA 1
ATOM 659 C C . SER A 1 87 ? -0.715 -14.328 -2.857 1 97.88 87 SER A C 1
ATOM 661 O O . SER A 1 87 ? -1.028 -14.336 -4.051 1 97.88 87 SER A O 1
ATOM 663 N N . PHE A 1 88 ? -0.354 -15.445 -2.195 1 97.94 88 PHE A N 1
ATOM 664 C CA . PHE A 1 88 ? -0.415 -16.75 -2.832 1 97.94 88 PHE A CA 1
ATOM 665 C C . PHE A 1 88 ? -1.838 -17.078 -3.273 1 97.94 88 PHE A C 1
ATOM 667 O O . PHE A 1 88 ? -2.051 -17.609 -4.367 1 97.94 88 PHE A O 1
ATOM 674 N N . GLY A 1 89 ? -2.801 -16.781 -2.391 1 96.69 89 GLY A N 1
ATOM 675 C CA . GLY A 1 89 ? -4.195 -16.969 -2.754 1 96.69 89 GLY A CA 1
ATOM 676 C C . GLY A 1 89 ? -4.594 -16.219 -4.008 1 96.69 89 GLY A C 1
ATOM 677 O O . GLY A 1 89 ? -5.34 -16.734 -4.844 1 96.69 89 GLY A O 1
ATOM 678 N N . VAL A 1 90 ? -4.09 -15.031 -4.141 1 97.12 90 VAL A N 1
ATOM 679 C CA . VAL A 1 90 ? -4.371 -14.227 -5.328 1 97.12 90 VAL A CA 1
ATOM 680 C C . VAL A 1 90 ? -3.781 -14.898 -6.562 1 97.12 90 VAL A C 1
ATOM 682 O O . VAL A 1 90 ? -4.441 -14.992 -7.602 1 97.12 90 VAL A O 1
ATOM 685 N N . VAL A 1 91 ? -2.594 -15.398 -6.469 1 96.75 91 VAL A N 1
ATOM 686 C CA . VAL A 1 91 ? -1.947 -16.109 -7.57 1 96.75 91 VAL A CA 1
ATOM 687 C C . VAL A 1 91 ? -2.768 -17.328 -7.953 1 96.75 91 VAL A C 1
ATOM 689 O O . VAL A 1 91 ? -2.967 -17.609 -9.133 1 96.75 91 VAL A O 1
ATOM 692 N N . LEU A 1 92 ? -3.236 -18.047 -6.957 1 94.81 92 LEU A N 1
ATOM 693 C CA . LEU A 1 92 ? -4.07 -19.203 -7.227 1 94.81 92 LEU A CA 1
ATOM 694 C C . LEU A 1 92 ? -5.324 -18.812 -8 1 94.81 92 LEU A C 1
ATOM 696 O O . LEU A 1 92 ? -5.727 -19.516 -8.93 1 94.81 92 LEU A O 1
ATOM 700 N N . LEU A 1 93 ? -5.91 -17.734 -7.629 1 94.19 93 LEU A N 1
ATOM 701 C CA . LEU A 1 93 ? -7.09 -17.25 -8.328 1 94.19 93 LEU A CA 1
ATOM 702 C C . LEU A 1 93 ? -6.766 -16.938 -9.789 1 94.19 93 LEU A C 1
ATOM 704 O O . LEU A 1 93 ? -7.562 -17.25 -10.688 1 94.19 93 LEU A O 1
ATOM 708 N N . GLU A 1 94 ? -5.594 -16.359 -9.977 1 94.75 94 GLU A N 1
ATOM 709 C CA . GLU A 1 94 ? -5.168 -16.078 -11.344 1 94.75 94 GLU A CA 1
ATOM 710 C C . GLU A 1 94 ? -5.012 -17.375 -12.141 1 94.75 94 GLU A C 1
ATOM 712 O O . GLU A 1 94 ? -5.461 -17.469 -13.281 1 94.75 94 GLU A O 1
ATOM 717 N N . ILE A 1 95 ? -4.41 -18.312 -11.539 1 90.81 95 ILE A N 1
ATOM 718 C CA . ILE A 1 95 ? -4.168 -19.594 -12.203 1 90.81 95 ILE A CA 1
ATOM 719 C C . ILE A 1 95 ? -5.496 -20.266 -12.539 1 90.81 95 ILE A C 1
ATOM 721 O O . ILE A 1 95 ? -5.688 -20.766 -13.648 1 90.81 95 ILE A O 1
ATOM 725 N N . MET A 1 96 ? -6.41 -20.203 -11.656 1 89.69 96 MET A N 1
ATOM 726 C CA . MET A 1 96 ? -7.68 -20.922 -11.805 1 89.69 96 MET A CA 1
ATOM 727 C C . MET A 1 96 ? -8.594 -20.188 -12.797 1 89.69 96 MET A C 1
ATOM 729 O O . MET A 1 96 ? -9.32 -20.828 -13.555 1 89.69 96 MET A O 1
ATOM 733 N N . SER A 1 97 ? -8.531 -18.906 -12.82 1 91.31 97 SER A N 1
ATOM 734 C CA . SER A 1 97 ? -9.492 -18.125 -13.602 1 91.31 97 SER A CA 1
ATOM 735 C C . SER A 1 97 ? -8.914 -17.75 -14.961 1 91.31 97 SER A C 1
ATOM 737 O O . SER A 1 97 ? -9.664 -17.422 -15.891 1 91.31 97 SER A O 1
ATOM 739 N N . GLY A 1 98 ? -7.59 -17.703 -15.008 1 91.31 98 GLY A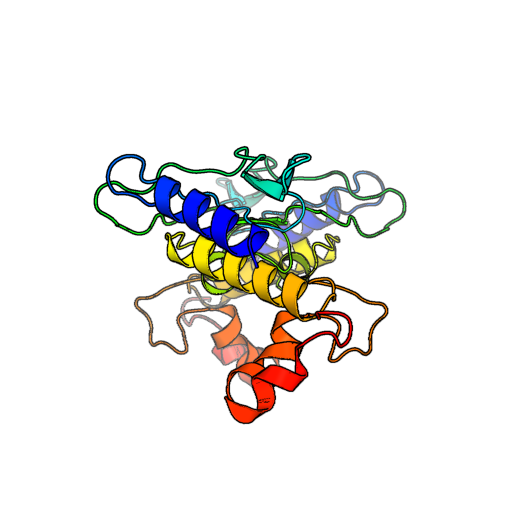 N 1
ATOM 740 C CA . GLY A 1 98 ? -6.941 -17.203 -16.203 1 91.31 98 GLY A CA 1
ATOM 741 C C . GLY A 1 98 ? -7.023 -15.688 -16.344 1 91.31 98 GLY A C 1
ATOM 742 O O . GLY A 1 98 ? -6.738 -15.141 -17.406 1 91.31 98 GLY A O 1
ATOM 743 N N . LYS A 1 99 ? -7.484 -15.039 -15.312 1 92.81 99 LYS A N 1
ATOM 744 C CA . LYS A 1 99 ? -7.645 -13.586 -15.32 1 92.81 99 LYS A CA 1
ATOM 745 C C . LYS A 1 99 ? -6.5 -12.906 -14.578 1 92.81 99 LYS A C 1
ATOM 747 O O . LYS A 1 99 ? -5.922 -13.484 -13.648 1 92.81 99 LYS A O 1
ATOM 752 N N . ARG A 1 100 ? -6.195 -11.695 -15.016 1 93.69 100 ARG A N 1
ATOM 753 C CA . ARG A 1 100 ? -5.195 -10.891 -14.312 1 93.69 100 ARG A CA 1
ATOM 754 C C . ARG A 1 100 ? -5.773 -10.281 -13.047 1 93.69 100 ARG A C 1
ATOM 756 O O . ARG A 1 100 ? -6.977 -10.008 -12.969 1 93.69 100 ARG A O 1
ATOM 763 N N . VAL A 1 101 ? -4.91 -10.008 -12.125 1 95.75 101 VAL A N 1
ATOM 764 C CA . VAL A 1 101 ? -5.336 -9.508 -10.828 1 95.75 101 VAL A CA 1
ATOM 765 C C . VAL A 1 101 ? -6.039 -8.164 -10.992 1 95.75 101 VAL A C 1
ATOM 767 O O . VAL A 1 101 ? -7.051 -7.895 -10.344 1 95.75 101 VAL A O 1
ATOM 770 N N . LEU A 1 102 ? -5.445 -7.32 -11.852 1 93.69 102 LEU A N 1
ATOM 771 C CA . LEU A 1 102 ? -6.039 -6.035 -12.219 1 93.69 102 LEU A CA 1
ATOM 772 C C . LEU A 1 102 ? -6.152 -5.902 -13.727 1 93.69 102 LEU A C 1
ATOM 774 O O . LEU A 1 102 ? -5.203 -6.195 -14.461 1 93.69 102 LEU A O 1
ATOM 778 N N . ASP A 1 103 ? -7.328 -5.574 -14.125 1 93.12 103 ASP A N 1
ATOM 779 C CA . ASP A 1 103 ? -7.574 -5.383 -15.547 1 93.12 103 ASP A CA 1
ATOM 780 C C . ASP A 1 103 ? -8.664 -4.344 -15.781 1 93.12 103 ASP A C 1
ATOM 782 O O . ASP A 1 103 ? -9.852 -4.633 -15.617 1 93.12 103 ASP A O 1
ATOM 786 N N . LYS A 1 104 ? -8.328 -3.266 -16.266 1 87.06 104 LYS A N 1
ATOM 787 C CA . LYS A 1 104 ? -9.258 -2.154 -16.453 1 87.06 104 LYS A CA 1
ATOM 788 C C . LYS A 1 104 ? -10.125 -2.359 -17.688 1 87.06 104 LYS A C 1
ATOM 790 O O . LYS A 1 104 ? -11.109 -1.645 -17.891 1 87.06 104 LYS A O 1
ATOM 795 N N . ASN A 1 105 ? -9.766 -3.281 -18.516 1 90.62 105 ASN A N 1
ATOM 796 C CA . ASN A 1 105 ? -10.516 -3.533 -19.734 1 90.62 105 ASN A CA 1
ATOM 797 C C . ASN A 1 105 ? -11.742 -4.402 -19.469 1 90.62 105 ASN A C 1
ATOM 799 O O . ASN A 1 105 ? -12.555 -4.629 -20.375 1 90.62 105 ASN A O 1
ATOM 803 N N . ARG A 1 106 ? -11.859 -4.859 -18.297 1 89.69 106 ARG A N 1
ATOM 804 C CA . ARG A 1 106 ? -13.016 -5.656 -17.922 1 89.69 106 ARG A CA 1
ATOM 805 C C . ARG A 1 106 ? -14.117 -4.77 -17.344 1 89.69 106 ARG A C 1
ATOM 807 O O . ARG A 1 106 ? -13.891 -3.594 -17.047 1 89.69 106 ARG A O 1
ATOM 814 N N . PRO A 1 107 ? -15.359 -5.266 -17.328 1 88.75 107 PRO A N 1
ATOM 815 C CA . PRO A 1 107 ? -16.406 -4.504 -16.625 1 88.75 107 PRO A CA 1
ATOM 816 C C . PRO A 1 107 ? -15.992 -4.09 -15.219 1 88.75 107 PRO A C 1
ATOM 818 O O . PRO A 1 107 ? -15.227 -4.801 -14.562 1 88.75 107 PRO A O 1
ATOM 821 N N . THR A 1 108 ? -16.438 -2.979 -14.781 1 86.81 108 THR A N 1
ATOM 822 C CA . THR A 1 108 ? -16.016 -2.318 -13.555 1 86.81 108 THR A CA 1
ATOM 823 C C . THR A 1 108 ? -16.031 -3.293 -12.383 1 86.81 108 THR A C 1
ATOM 825 O O . THR A 1 108 ? -15.078 -3.344 -11.594 1 86.81 108 THR A O 1
ATOM 828 N N . LYS A 1 109 ? -16.953 -4.129 -12.383 1 85.44 109 LYS A N 1
ATOM 829 C CA . LYS A 1 109 ? -17.109 -5.051 -11.266 1 85.44 109 LYS A CA 1
ATOM 830 C C . LYS A 1 109 ? -16.078 -6.164 -11.32 1 85.44 109 LYS A C 1
ATOM 832 O O . LYS A 1 109 ? -15.891 -6.898 -10.344 1 85.44 109 LYS A O 1
ATOM 837 N N . GLU A 1 110 ? -15.336 -6.168 -12.445 1 87.94 110 GLU A N 1
ATOM 838 C CA . GLU A 1 110 ? -14.375 -7.25 -12.641 1 87.94 110 GLU A CA 1
ATOM 839 C C . GLU A 1 110 ? -12.953 -6.715 -12.781 1 87.94 110 GLU A C 1
ATOM 841 O O . GLU A 1 110 ? -12.039 -7.457 -13.141 1 87.94 110 GLU A O 1
ATOM 846 N N . HIS A 1 111 ? -12.828 -5.449 -12.469 1 91.56 111 HIS A N 1
ATOM 847 C CA . HIS A 1 111 ? -11.508 -4.852 -12.609 1 91.56 111 HIS A CA 1
ATOM 848 C C . HIS A 1 111 ? -10.508 -5.492 -11.648 1 91.56 111 HIS A C 1
ATOM 850 O O . HIS A 1 111 ? -9.352 -5.711 -12 1 91.56 111 HIS A O 1
ATOM 856 N N . ASN A 1 112 ? -11.008 -5.727 -10.492 1 93.62 112 ASN A N 1
ATOM 857 C CA . ASN A 1 112 ? -10.211 -6.375 -9.461 1 93.62 112 ASN A CA 1
ATOM 858 C C . ASN A 1 112 ? -10.594 -7.84 -9.289 1 93.62 112 ASN A C 1
ATOM 860 O O . ASN A 1 112 ? -11.727 -8.148 -8.922 1 93.62 112 ASN A O 1
ATOM 864 N N . LEU A 1 113 ? -9.664 -8.695 -9.477 1 94.94 113 LEU A N 1
ATOM 865 C CA . LEU A 1 113 ? -9.922 -10.125 -9.5 1 94.94 113 LEU A CA 1
ATOM 866 C C . LEU A 1 113 ? -10.438 -10.602 -8.141 1 94.94 113 LEU A C 1
ATOM 868 O O . LEU A 1 113 ? -11.375 -11.398 -8.078 1 94.94 113 LEU A O 1
ATOM 872 N N . VAL A 1 114 ? -9.844 -10.109 -7.082 1 94.38 114 VAL A N 1
ATOM 873 C CA . VAL A 1 114 ? -10.219 -10.555 -5.742 1 94.38 114 VAL A CA 1
ATOM 874 C C . VAL A 1 114 ? -11.641 -10.102 -5.426 1 94.38 114 VAL A C 1
ATOM 876 O O . VAL A 1 114 ? -12.445 -10.891 -4.918 1 94.38 114 VAL A O 1
ATOM 879 N N . GLU A 1 115 ? -11.898 -8.898 -5.762 1 91.38 115 GLU A N 1
ATOM 880 C CA . GLU A 1 115 ? -13.242 -8.383 -5.523 1 91.38 115 GLU A CA 1
ATOM 881 C C . GLU A 1 115 ? -14.281 -9.156 -6.324 1 91.38 115 GLU A C 1
ATOM 883 O O . GLU A 1 115 ? -15.383 -9.43 -5.828 1 91.38 115 GLU A O 1
ATOM 888 N N . TRP A 1 116 ? -13.922 -9.414 -7.488 1 91.25 116 TRP A N 1
ATOM 889 C CA . TRP A 1 116 ? -14.812 -10.172 -8.359 1 91.25 116 TRP A CA 1
ATOM 890 C C . TRP A 1 116 ? -15.031 -11.586 -7.824 1 91.25 116 TRP A C 1
ATOM 892 O O . TRP A 1 116 ? -16.156 -12.094 -7.832 1 91.25 116 TRP A O 1
ATOM 902 N N . ALA A 1 117 ? -14.047 -12.242 -7.34 1 92.81 117 ALA A N 1
ATOM 903 C CA . ALA A 1 117 ? -14.086 -13.656 -6.965 1 92.81 117 ALA A CA 1
ATOM 904 C C . ALA A 1 117 ? -14.68 -13.828 -5.57 1 92.81 117 ALA A C 1
ATOM 906 O O . ALA A 1 117 ? -15.141 -14.922 -5.219 1 92.81 117 ALA A O 1
ATOM 907 N N . LYS A 1 118 ? -14.633 -12.797 -4.738 1 89.94 118 LYS A N 1
ATOM 908 C CA . LYS A 1 118 ? -14.969 -12.883 -3.322 1 89.94 118 LYS A CA 1
ATOM 909 C C . LYS A 1 118 ? -16.359 -13.492 -3.123 1 89.94 118 LYS A C 1
ATOM 911 O O . LYS A 1 118 ? -16.516 -14.461 -2.373 1 89.94 118 LYS A O 1
ATOM 916 N N . PRO A 1 119 ? -17.375 -13.039 -3.789 1 84.69 119 PRO A N 1
ATOM 917 C CA . PRO A 1 119 ? -18.703 -13.633 -3.598 1 84.69 119 PRO A CA 1
ATOM 918 C C . PRO A 1 119 ? -18.781 -15.078 -4.078 1 84.69 119 PRO A C 1
ATOM 920 O O . PRO A 1 119 ? -19.609 -15.852 -3.596 1 84.69 119 PRO A O 1
ATOM 923 N N . LEU A 1 120 ? -17.938 -15.453 -4.992 1 84 120 LEU A N 1
ATOM 924 C CA . LEU A 1 120 ? -17.938 -16.797 -5.566 1 84 120 LEU A CA 1
ATOM 925 C C . LEU A 1 120 ? -17.188 -17.766 -4.664 1 84 120 LEU A C 1
ATOM 927 O O . LEU A 1 120 ? -17.469 -18.969 -4.68 1 84 120 LEU A O 1
ATOM 931 N N . LEU A 1 121 ? -16.312 -17.203 -3.883 1 83.44 121 LEU A N 1
ATOM 932 C CA . LEU A 1 121 ? -15.469 -18.047 -3.035 1 83.44 121 LEU A CA 1
ATOM 933 C C . LEU A 1 121 ? -16.188 -18.391 -1.732 1 83.44 121 LEU A C 1
ATOM 935 O O . LEU A 1 121 ? -15.82 -19.359 -1.057 1 83.44 121 LEU A O 1
ATOM 939 N N . ILE A 1 122 ? -17.094 -17.547 -1.354 1 82.19 122 ILE A N 1
ATOM 940 C CA . ILE A 1 122 ? -17.812 -17.75 -0.111 1 82.19 122 ILE A CA 1
ATOM 941 C C . ILE A 1 122 ? -18.797 -18.922 -0.279 1 82.19 122 ILE A C 1
ATOM 943 O O . ILE A 1 122 ? -18.984 -19.719 0.635 1 82.19 122 ILE A O 1
ATOM 947 N N . SER A 1 123 ? -19.359 -19.062 -1.449 1 74.06 123 SER A N 1
ATOM 948 C CA . SER A 1 123 ? -20.266 -20.172 -1.73 1 74.06 123 SER A CA 1
ATOM 949 C C . SER A 1 123 ? -19.5 -21.359 -2.336 1 74.06 123 SER A C 1
ATOM 951 O O . SER A 1 123 ? -18.938 -21.25 -3.422 1 74.06 123 SER A O 1
ATOM 953 N N . LYS A 1 124 ? -19.406 -22.484 -1.656 1 73.81 124 LYS A N 1
ATOM 954 C CA . LYS A 1 124 ? -18.703 -23.688 -2.115 1 73.81 124 LYS A CA 1
ATOM 955 C C . LYS A 1 124 ? -19.188 -24.109 -3.492 1 73.81 124 LYS A C 1
ATOM 957 O O . LYS A 1 124 ? -18.406 -24.578 -4.324 1 73.81 124 LYS A O 1
ATOM 962 N N . ARG A 1 125 ? -20.406 -23.922 -3.711 1 73.5 125 ARG A N 1
ATOM 963 C CA . ARG A 1 125 ? -21.016 -24.375 -4.965 1 73.5 125 ARG A CA 1
ATOM 964 C C . ARG A 1 125 ? -20.609 -23.469 -6.121 1 73.5 125 ARG A C 1
ATOM 966 O O . ARG A 1 125 ? -20.609 -23.906 -7.277 1 73.5 125 ARG A O 1
ATOM 973 N N . LYS A 1 126 ? -20.203 -22.328 -5.715 1 74.88 126 LYS A N 1
ATOM 974 C CA . LYS A 1 126 ? -19.969 -21.344 -6.773 1 74.88 126 LYS A CA 1
ATOM 975 C C . LYS A 1 126 ? -18.484 -21.219 -7.094 1 74.88 126 LYS A C 1
ATOM 977 O O . LYS A 1 126 ? -18.109 -20.5 -8.023 1 74.88 126 LYS A O 1
ATOM 982 N N . ILE A 1 127 ? -17.656 -21.984 -6.395 1 74.5 127 ILE A N 1
ATOM 983 C CA . ILE A 1 127 ? -16.219 -21.844 -6.559 1 74.5 127 ILE A CA 1
ATOM 984 C C . ILE A 1 127 ? -15.82 -22.25 -7.98 1 74.5 127 ILE A C 1
ATOM 986 O O . ILE A 1 127 ? -14.883 -21.688 -8.547 1 74.5 127 ILE A O 1
ATOM 990 N N . PHE A 1 128 ? -16.609 -23.094 -8.578 1 77.12 128 PHE A N 1
ATOM 991 C CA . PHE A 1 128 ? -16.297 -23.562 -9.922 1 77.12 128 PHE A CA 1
ATOM 992 C C . PHE A 1 128 ? -16.531 -22.469 -10.953 1 77.12 128 PHE A C 1
ATOM 994 O O . PHE A 1 128 ? -15.992 -22.516 -12.062 1 77.12 128 PHE A O 1
ATOM 1001 N N . GLN A 1 129 ? -17.344 -21.453 -10.555 1 80.94 129 GLN A N 1
ATOM 1002 C CA . GLN A 1 129 ? -17.625 -20.344 -11.461 1 80.94 129 GLN A CA 1
ATOM 1003 C C . GLN A 1 129 ? -16.375 -19.484 -11.672 1 80.94 129 GLN A C 1
ATOM 1005 O O . GLN A 1 129 ? -16.297 -18.719 -12.641 1 80.94 129 GLN A O 1
ATOM 1010 N N . VAL A 1 130 ? -15.391 -19.594 -10.852 1 79.88 130 VAL A N 1
ATOM 1011 C CA . VAL A 1 130 ? -14.156 -18.828 -10.984 1 79.88 130 VAL A CA 1
ATOM 1012 C C . VAL A 1 130 ? -13.219 -19.516 -11.969 1 79.88 130 VAL A C 1
ATOM 1014 O O . VAL A 1 130 ? -12.305 -18.891 -12.508 1 79.88 130 VAL A O 1
ATOM 1017 N N . MET A 1 131 ? -13.477 -20.766 -12.227 1 80.31 131 MET A N 1
ATOM 1018 C CA . MET A 1 131 ? -12.539 -21.562 -13 1 80.31 131 MET A CA 1
ATOM 1019 C C . MET A 1 131 ? -12.641 -21.25 -14.484 1 80.31 131 MET A C 1
ATOM 1021 O O . MET A 1 131 ? -13.742 -21.125 -15.023 1 80.31 131 MET A O 1
ATOM 1025 N N . ASP A 1 132 ? -11.484 -20.953 -15 1 76.75 132 ASP A N 1
ATOM 1026 C CA . ASP A 1 132 ? -11.391 -20.797 -16.453 1 76.75 132 ASP A CA 1
ATOM 1027 C C . ASP A 1 132 ? -11.758 -22.078 -17.172 1 76.75 132 ASP A C 1
ATOM 1029 O O . ASP A 1 132 ? -11.336 -23.172 -16.766 1 76.75 132 ASP A O 1
ATOM 1033 N N . ALA A 1 133 ? -12.523 -21.922 -18.109 1 66.19 133 ALA A N 1
ATOM 1034 C CA . ALA A 1 133 ? -12.977 -23.094 -18.859 1 66.19 133 ALA A CA 1
ATOM 1035 C C . ALA A 1 133 ? -11.797 -23.859 -19.453 1 66.19 133 ALA A C 1
ATOM 1037 O O . ALA A 1 133 ? -11.906 -25.047 -19.766 1 66.19 133 ALA A O 1
ATOM 1038 N N . ARG A 1 134 ? -10.766 -23.125 -19.688 1 67.62 134 ARG A N 1
ATOM 1039 C CA . ARG A 1 134 ? -9.617 -23.734 -20.359 1 67.62 134 ARG A CA 1
ATOM 1040 C C . ARG A 1 134 ? -8.812 -24.594 -19.391 1 67.62 134 ARG A C 1
ATOM 1042 O O . ARG A 1 134 ? -7.91 -25.328 -19.812 1 67.62 134 ARG A O 1
ATOM 1049 N N . ILE A 1 135 ? -9.055 -24.406 -18.141 1 60.31 135 ILE A N 1
ATOM 1050 C CA . ILE A 1 135 ? -8.305 -25.219 -17.172 1 60.31 135 ILE A CA 1
ATOM 1051 C C . ILE A 1 135 ? -8.805 -26.656 -17.219 1 60.31 135 ILE A C 1
ATOM 1053 O O . ILE A 1 135 ? -10 -26.922 -17.031 1 60.31 135 ILE A O 1
ATOM 1057 N N . GLU A 1 136 ? -8.305 -27.453 -17.953 1 51.78 136 GLU A N 1
ATOM 1058 C CA . GLU A 1 136 ? -8.609 -28.875 -18.062 1 51.78 136 GLU A CA 1
ATOM 1059 C C . GLU A 1 136 ? -7.957 -29.672 -16.938 1 51.78 136 GLU A C 1
ATOM 1061 O O . GLU A 1 136 ? -6.848 -29.359 -16.516 1 51.78 136 GLU A O 1
ATOM 1066 N N . MET B 1 1 ? -3.396 26.438 11.992 1 77.88 1 MET B N 1
ATOM 1067 C CA . MET B 1 1 ? -3.801 26.891 10.664 1 77.88 1 MET B CA 1
ATOM 1068 C C . MET B 1 1 ? -2.584 27.25 9.812 1 77.88 1 MET B C 1
ATOM 1070 O O . MET B 1 1 ? -2.482 26.828 8.656 1 77.88 1 MET B O 1
ATOM 1074 N N . LYS B 1 2 ? -1.584 27.875 10.461 1 88.88 2 LYS B N 1
ATOM 1075 C CA . LYS B 1 2 ? -0.394 28.297 9.727 1 88.88 2 LYS B CA 1
ATOM 1076 C C . LYS B 1 2 ? 0.392 27.078 9.227 1 88.88 2 LYS B C 1
ATOM 1078 O O . LYS B 1 2 ? 0.847 27.062 8.078 1 88.88 2 LYS B O 1
ATOM 1083 N N . ILE B 1 3 ? 0.406 26.109 10.031 1 89.75 3 ILE B N 1
ATOM 1084 C CA . ILE B 1 3 ? 1.155 24.891 9.695 1 89.75 3 ILE B CA 1
ATOM 1085 C C . ILE B 1 3 ? 0.523 24.219 8.484 1 89.75 3 ILE B C 1
ATOM 1087 O O . ILE B 1 3 ? 1.225 23.828 7.547 1 89.75 3 ILE B O 1
ATOM 1091 N N . ALA B 1 4 ? -0.76 24.125 8.523 1 93.06 4 ALA B N 1
ATOM 1092 C CA . ALA B 1 4 ? -1.48 23.5 7.414 1 93.06 4 ALA B CA 1
ATOM 1093 C C . ALA B 1 4 ? -1.266 24.281 6.121 1 93.06 4 ALA B C 1
ATOM 1095 O O . ALA B 1 4 ? -1.029 23.703 5.066 1 93.06 4 ALA B O 1
ATOM 1096 N N . LEU B 1 5 ? -1.33 25.562 6.27 1 94.44 5 LEU B N 1
ATOM 1097 C CA . LEU B 1 5 ? -1.174 26.406 5.098 1 94.44 5 LEU B CA 1
ATOM 1098 C C . LEU B 1 5 ? 0.237 26.297 4.527 1 94.44 5 LEU B C 1
ATOM 1100 O O . LEU B 1 5 ? 0.415 26.188 3.314 1 94.44 5 LEU B O 1
ATOM 1104 N N . ASP B 1 6 ? 1.216 26.359 5.367 1 95.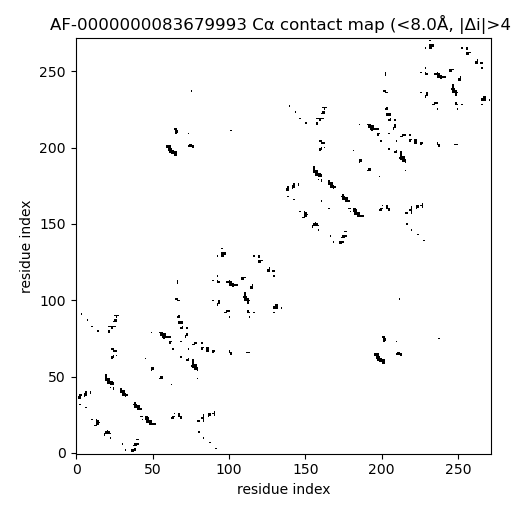56 6 ASP B N 1
ATOM 1105 C CA . ASP B 1 6 ? 2.602 26.25 4.926 1 95.56 6 ASP B CA 1
ATOM 1106 C C . ASP B 1 6 ? 2.846 24.906 4.246 1 95.56 6 ASP B C 1
ATOM 1108 O O . ASP B 1 6 ? 3.535 24.828 3.225 1 95.56 6 ASP B O 1
ATOM 1112 N N . SER B 1 7 ? 2.293 23.906 4.816 1 95.38 7 SER B N 1
ATOM 1113 C CA . SER B 1 7 ? 2.441 22.578 4.234 1 95.38 7 SER B CA 1
ATOM 1114 C C . SER B 1 7 ? 1.784 22.5 2.859 1 95.38 7 SER B C 1
ATOM 1116 O O . SER B 1 7 ? 2.342 21.906 1.931 1 95.38 7 SER B O 1
ATOM 1118 N N . ALA B 1 8 ? 0.643 23.109 2.771 1 96.25 8 ALA B N 1
ATOM 1119 C CA . ALA B 1 8 ? -0.07 23.141 1.498 1 96.25 8 ALA B CA 1
ATOM 1120 C C . ALA B 1 8 ? 0.741 23.875 0.432 1 96.25 8 ALA B C 1
ATOM 1122 O O . ALA B 1 8 ? 0.804 23.438 -0.719 1 96.25 8 ALA B O 1
ATOM 1123 N N . LYS B 1 9 ? 1.306 24.938 0.842 1 96.5 9 LYS B N 1
ATOM 1124 C CA . LYS B 1 9 ? 2.139 25.703 -0.081 1 96.5 9 LYS B CA 1
ATOM 1125 C C . LYS B 1 9 ? 3.336 24.891 -0.55 1 96.5 9 LYS B C 1
ATOM 1127 O O . LYS B 1 9 ? 3.707 24.938 -1.725 1 96.5 9 LYS B O 1
ATOM 1132 N N . GLY B 1 10 ? 3.936 24.203 0.379 1 95.38 10 GLY B N 1
ATOM 1133 C CA . GLY B 1 10 ? 5.035 23.328 0.013 1 95.38 10 GLY B CA 1
ATOM 1134 C C . GLY B 1 10 ? 4.645 22.281 -1.01 1 95.38 10 GLY B C 1
ATOM 1135 O O . GLY B 1 10 ? 5.352 22.078 -1.998 1 95.38 10 GLY B O 1
ATOM 1136 N N . LEU B 1 11 ? 3.521 21.672 -0.773 1 96 11 LEU B N 1
ATOM 1137 C CA . LEU B 1 11 ? 3.025 20.656 -1.683 1 96 11 LEU B CA 1
ATOM 1138 C C . LEU B 1 11 ? 2.695 21.25 -3.047 1 96 11 LEU B C 1
ATOM 1140 O O . LEU B 1 11 ? 3.02 20.656 -4.082 1 96 11 LEU B O 1
ATOM 1144 N N . ALA B 1 12 ? 2.068 22.375 -3.035 1 96.31 12 ALA B N 1
ATOM 1145 C CA . ALA B 1 12 ? 1.719 23.062 -4.273 1 96.31 12 ALA B CA 1
ATOM 1146 C C . ALA B 1 12 ? 2.965 23.391 -5.09 1 96.31 12 ALA B C 1
ATOM 1148 O O . ALA B 1 12 ? 2.959 23.266 -6.316 1 96.31 12 ALA B O 1
ATOM 1149 N N . PHE B 1 13 ? 3.959 23.828 -4.426 1 96 13 PHE B N 1
ATOM 1150 C CA . PHE B 1 13 ? 5.219 24.125 -5.094 1 96 13 PHE B CA 1
ATOM 1151 C C . PHE B 1 13 ? 5.773 22.875 -5.781 1 96 13 PHE B C 1
ATOM 1153 O O . PHE B 1 13 ? 6.148 22.922 -6.953 1 96 13 PHE B O 1
ATOM 1160 N N . LEU B 1 14 ? 5.758 21.766 -5.098 1 94.88 14 LEU B N 1
ATOM 1161 C CA . LEU B 1 14 ? 6.27 20.516 -5.641 1 94.88 14 LEU B CA 1
ATOM 1162 C C . LEU B 1 14 ? 5.473 20.094 -6.875 1 94.88 14 LEU B C 1
ATOM 1164 O O . LEU B 1 14 ? 6.035 19.547 -7.824 1 94.88 14 LEU B O 1
ATOM 1168 N N . HIS B 1 15 ? 4.172 20.359 -6.855 1 95.44 15 HIS B N 1
ATOM 1169 C CA . HIS B 1 15 ? 3.271 19.922 -7.918 1 95.44 15 HIS B CA 1
ATOM 1170 C C . HIS B 1 15 ? 3.283 20.891 -9.086 1 95.44 15 HIS B C 1
ATOM 1172 O O . HIS B 1 15 ? 2.676 20.625 -10.125 1 95.44 15 HIS B O 1
ATOM 1178 N N . SER B 1 16 ? 3.92 21.969 -8.922 1 94.56 16 SER B N 1
ATOM 1179 C CA . SER B 1 16 ? 3.936 23 -9.969 1 94.56 16 SER B CA 1
ATOM 1180 C C . SER B 1 16 ? 4.547 22.453 -11.258 1 94.56 16 SER B C 1
ATOM 1182 O O . SER B 1 16 ? 5.262 21.453 -11.242 1 94.56 16 SER B O 1
ATOM 1184 N N . ASP B 1 17 ? 4.195 23.109 -12.328 1 90.94 17 ASP B N 1
ATOM 1185 C CA . ASP B 1 17 ? 4.668 22.703 -13.648 1 90.94 17 ASP B CA 1
ATOM 1186 C C . ASP B 1 17 ? 6.191 22.766 -13.734 1 90.94 17 ASP B C 1
ATOM 1188 O O . ASP B 1 17 ? 6.809 22.016 -14.5 1 90.94 17 ASP B O 1
ATOM 1192 N N . GLU B 1 18 ? 6.785 23.578 -12.961 1 91.06 18 GLU B N 1
ATOM 1193 C CA . GLU B 1 18 ? 8.234 23.75 -12.984 1 91.06 18 GLU B CA 1
ATOM 1194 C C . GLU B 1 18 ? 8.938 22.609 -12.266 1 91.06 18 GLU B C 1
ATOM 1196 O O . GLU B 1 18 ? 9.992 22.141 -12.711 1 91.06 18 GLU B O 1
ATOM 1201 N N . VAL B 1 19 ? 8.391 22.062 -11.211 1 91.44 19 VAL B N 1
ATOM 1202 C CA . VAL B 1 19 ? 9.055 21.062 -10.391 1 91.44 19 VAL B CA 1
ATOM 1203 C C . VAL B 1 19 ? 8.5 19.672 -10.711 1 91.44 19 VAL B C 1
ATOM 1205 O O . VAL B 1 19 ? 9.258 18.734 -10.93 1 91.44 19 VAL B O 1
ATOM 1208 N N . GLU B 1 20 ? 7.141 19.438 -10.703 1 92.5 20 GLU B N 1
ATOM 1209 C CA . GLU B 1 20 ? 6.418 18.219 -11.086 1 92.5 20 GLU B CA 1
ATOM 1210 C C . GLU B 1 20 ? 6.906 17.016 -10.289 1 92.5 20 GLU B C 1
ATOM 1212 O O . GLU B 1 20 ? 7.34 16.016 -10.867 1 92.5 20 GLU B O 1
ATOM 1217 N N . VAL B 1 21 ? 6.836 17.109 -9.016 1 94.06 21 VAL B N 1
ATOM 1218 C CA . VAL B 1 21 ? 7.258 16.031 -8.109 1 94.06 21 VAL B CA 1
ATOM 1219 C C . VAL B 1 21 ? 6.062 15.562 -7.289 1 94.06 21 VAL B C 1
ATOM 1221 O O . VAL B 1 21 ? 5.285 16.375 -6.777 1 94.06 21 VAL B O 1
ATOM 1224 N N . ILE B 1 22 ? 5.895 14.312 -7.262 1 94.56 22 ILE B N 1
ATOM 1225 C CA . ILE B 1 22 ? 4.949 13.711 -6.328 1 94.56 22 ILE B CA 1
ATOM 1226 C C . ILE B 1 22 ? 5.684 13.273 -5.059 1 94.56 22 ILE B C 1
ATOM 1228 O O . ILE B 1 22 ? 6.645 12.5 -5.125 1 94.56 22 ILE B O 1
ATOM 1232 N N . TYR B 1 23 ? 5.277 13.742 -3.943 1 95.5 23 TYR B N 1
ATOM 1233 C CA . TYR B 1 23 ? 5.988 13.578 -2.68 1 95.5 23 TYR B CA 1
ATOM 1234 C C . TYR B 1 23 ? 5.879 12.148 -2.17 1 95.5 23 TYR B C 1
ATOM 1236 O O . TYR B 1 23 ? 6.875 11.555 -1.742 1 95.5 23 TYR B O 1
ATOM 1244 N N . ARG B 1 24 ? 4.645 11.531 -2.197 1 94.31 24 ARG B N 1
ATOM 1245 C CA . ARG B 1 24 ? 4.336 10.125 -2 1 94.31 24 ARG B CA 1
ATOM 1246 C C . ARG B 1 24 ? 4.32 9.766 -0.517 1 94.31 24 ARG B C 1
ATOM 1248 O O . ARG B 1 24 ? 3.842 8.695 -0.134 1 94.31 24 ARG B O 1
ATOM 1255 N N . ASP B 1 25 ? 4.809 10.57 0.338 1 95.56 25 ASP B N 1
ATOM 1256 C CA . ASP B 1 25 ? 4.84 10.219 1.754 1 95.56 25 ASP B CA 1
ATOM 1257 C C . ASP B 1 25 ? 4.484 11.422 2.629 1 95.56 25 ASP B C 1
ATOM 1259 O O . ASP B 1 25 ? 5.203 11.734 3.58 1 95.56 25 ASP B O 1
ATOM 1263 N N . PHE B 1 26 ? 3.475 12.086 2.283 1 96.25 26 PHE B N 1
ATOM 1264 C CA . PHE B 1 26 ? 2.992 13.211 3.074 1 96.25 26 PHE B CA 1
ATOM 1265 C C . PHE B 1 26 ? 2.332 12.734 4.359 1 96.25 26 PHE B C 1
ATOM 1267 O O . PHE B 1 26 ? 1.348 11.992 4.316 1 96.25 26 PHE B O 1
ATOM 1274 N N . LYS B 1 27 ? 2.889 13.07 5.473 1 96.44 27 LYS B N 1
ATOM 1275 C CA . LYS B 1 27 ? 2.395 12.719 6.801 1 96.44 27 LYS B CA 1
ATOM 1276 C C . LYS B 1 27 ? 2.881 13.711 7.852 1 96.44 27 LYS B C 1
ATOM 1278 O O . LYS B 1 27 ? 3.801 14.492 7.598 1 96.44 27 LYS B O 1
ATOM 1283 N N . THR B 1 28 ? 2.303 13.656 9.008 1 95.19 28 THR B N 1
ATOM 1284 C CA . THR B 1 28 ? 2.559 14.633 10.062 1 95.19 28 THR B CA 1
ATOM 1285 C C . THR B 1 28 ? 4.027 14.602 10.484 1 95.19 28 THR B C 1
ATOM 1287 O O . THR B 1 28 ? 4.637 15.648 10.711 1 95.19 28 THR B O 1
ATOM 1290 N N . SER B 1 29 ? 4.582 13.398 10.555 1 94.56 29 SER B N 1
ATOM 1291 C CA . SER B 1 29 ? 5.945 13.25 11.055 1 94.56 29 SER B CA 1
ATOM 1292 C C . SER B 1 29 ? 6.961 13.812 10.07 1 94.56 29 SER B C 1
ATOM 1294 O O . SER B 1 29 ? 8.133 13.984 10.406 1 94.56 29 SER B O 1
ATOM 1296 N N . ASN B 1 30 ? 6.535 14.148 8.883 1 95.62 30 ASN B N 1
ATOM 1297 C CA . ASN B 1 30 ? 7.434 14.68 7.867 1 95.62 30 ASN B CA 1
ATOM 1298 C C . ASN B 1 30 ? 7.305 16.188 7.734 1 95.62 30 ASN B C 1
ATOM 1300 O O . ASN B 1 30 ? 7.844 16.797 6.801 1 95.62 30 ASN B O 1
ATOM 1304 N N . ILE B 1 31 ? 6.578 16.781 8.602 1 95.44 31 ILE B N 1
ATOM 1305 C CA . ILE B 1 31 ? 6.434 18.234 8.656 1 95.44 31 ILE B CA 1
ATOM 1306 C C . ILE B 1 31 ? 7.27 18.797 9.805 1 95.44 31 ILE B C 1
ATOM 1308 O O . ILE B 1 31 ? 6.914 18.641 10.977 1 95.44 31 ILE B O 1
ATOM 1312 N N . LEU B 1 32 ? 8.375 19.422 9.391 1 95.44 32 LEU B N 1
ATOM 1313 C CA . LEU B 1 32 ? 9.219 20.062 10.391 1 95.44 32 LEU B CA 1
ATOM 1314 C C . LEU B 1 32 ? 8.75 21.5 10.664 1 95.44 32 LEU B C 1
ATOM 1316 O O . LEU B 1 32 ? 8.414 22.234 9.734 1 95.44 32 LEU B O 1
ATOM 1320 N N . ILE B 1 33 ? 8.664 21.781 11.914 1 93.81 33 ILE B N 1
ATOM 1321 C CA . ILE B 1 33 ? 8.227 23.109 12.32 1 93.81 33 ILE B CA 1
ATOM 1322 C C . ILE B 1 33 ? 9.375 23.844 13.008 1 93.81 33 ILE B C 1
ATOM 1324 O O . ILE B 1 33 ? 10.023 23.312 13.898 1 93.81 33 ILE B O 1
ATOM 1328 N N . ASP B 1 34 ? 9.625 25.094 12.578 1 93.75 34 ASP B N 1
ATOM 1329 C CA . ASP B 1 34 ? 10.68 25.875 13.211 1 93.75 34 ASP B CA 1
ATOM 1330 C C . ASP B 1 34 ? 10.125 26.734 14.352 1 93.75 34 ASP B C 1
ATOM 1332 O O . ASP B 1 34 ? 8.953 26.625 14.711 1 93.75 34 ASP B O 1
ATOM 1336 N N . SER B 1 35 ? 11 27.531 14.945 1 93.62 35 SER B N 1
ATOM 1337 C CA . SER B 1 35 ? 10.656 28.297 16.141 1 93.62 35 SER B CA 1
ATOM 1338 C C . SER B 1 35 ? 9.609 29.359 15.82 1 93.62 35 SER B C 1
ATOM 1340 O O . SER B 1 35 ? 8.914 29.844 16.719 1 93.62 35 SER B O 1
ATOM 1342 N N . ASP B 1 36 ? 9.492 29.734 14.594 1 92.38 36 ASP B N 1
ATOM 1343 C CA . ASP B 1 36 ? 8.523 30.75 14.172 1 92.38 36 ASP B CA 1
ATOM 1344 C C . ASP B 1 36 ? 7.254 30.109 13.625 1 92.38 36 ASP B C 1
ATOM 1346 O O . ASP B 1 36 ? 6.453 30.766 12.961 1 92.38 36 ASP B O 1
ATOM 1350 N N . TYR B 1 37 ? 7.113 28.797 13.68 1 90.12 37 TYR B N 1
ATOM 1351 C CA . TYR B 1 37 ? 5.949 28.016 13.281 1 90.12 37 TYR B CA 1
ATOM 1352 C C . TYR B 1 37 ? 5.832 27.938 11.766 1 90.12 37 TYR B C 1
ATOM 1354 O O . TYR B 1 37 ? 4.727 27.812 11.227 1 90.12 37 TYR B O 1
ATOM 1362 N N . ASN B 1 38 ? 7.043 28.125 11.242 1 92.12 38 ASN B N 1
ATOM 1363 C CA . ASN B 1 38 ? 7.102 27.812 9.82 1 92.12 38 ASN B CA 1
ATOM 1364 C C . ASN B 1 38 ? 7.254 26.312 9.594 1 92.12 38 ASN B C 1
ATOM 1366 O O . ASN B 1 38 ? 8.039 25.641 10.273 1 92.12 38 ASN B O 1
ATOM 1370 N N . ALA B 1 39 ? 6.41 25.766 8.602 1 94.31 39 ALA B N 1
ATOM 1371 C CA . ALA B 1 39 ? 6.441 24.344 8.312 1 94.31 39 ALA B CA 1
ATOM 1372 C C . ALA B 1 39 ? 7.207 24.047 7.023 1 94.31 39 ALA B C 1
ATOM 1374 O O . ALA B 1 39 ? 7.059 24.766 6.035 1 94.31 39 ALA B O 1
ATOM 1375 N N . LYS B 1 40 ? 8.055 23.047 7.07 1 94.69 40 LYS B N 1
ATOM 1376 C CA . LYS B 1 40 ? 8.805 22.578 5.914 1 94.69 40 LYS B CA 1
ATOM 1377 C C . LYS B 1 40 ? 8.68 21.062 5.766 1 94.69 40 LYS B C 1
ATOM 1379 O O . LYS B 1 40 ? 8.68 20.328 6.758 1 94.69 40 LYS B O 1
ATOM 1384 N N . LEU B 1 41 ? 8.57 20.641 4.52 1 93.69 41 LEU B N 1
ATOM 1385 C CA . LEU B 1 41 ? 8.617 19.203 4.23 1 93.69 41 LEU B CA 1
ATOM 1386 C C . LEU B 1 41 ? 10.047 18.688 4.301 1 93.69 41 LEU B C 1
ATOM 1388 O O . LEU B 1 41 ? 10.969 19.312 3.787 1 93.69 41 LEU B O 1
ATOM 1392 N N . SER B 1 42 ? 10.227 17.5 4.914 1 92.75 42 SER B N 1
ATOM 1393 C CA . SER B 1 42 ? 11.594 17.125 5.27 1 92.75 42 SER B CA 1
ATOM 1394 C C . SER B 1 42 ? 12.008 15.82 4.613 1 92.75 42 SER B C 1
ATOM 1396 O O . SER B 1 42 ? 13.188 15.594 4.355 1 92.75 42 SER B O 1
ATOM 1398 N N . ASP B 1 43 ? 11.234 14.938 4.465 1 91.5 43 ASP B N 1
ATOM 1399 C CA . ASP B 1 43 ? 11.609 13.617 3.975 1 91.5 43 ASP B CA 1
ATOM 1400 C C . ASP B 1 43 ? 11.148 13.406 2.533 1 91.5 43 ASP B C 1
ATOM 1402 O O . ASP B 1 43 ? 9.961 13.203 2.279 1 91.5 43 ASP B O 1
ATOM 1406 N N . PHE B 1 44 ? 12.203 13.43 1.594 1 92.94 44 PHE B N 1
ATOM 1407 C CA . PHE B 1 44 ? 11.883 13.258 0.18 1 92.94 44 PHE B CA 1
ATOM 1408 C C . PHE B 1 44 ? 12.305 11.875 -0.307 1 92.94 44 PHE B C 1
ATOM 1410 O O . PHE B 1 44 ? 12.438 11.656 -1.512 1 92.94 44 PHE B O 1
ATOM 1417 N N . GLY B 1 45 ? 12.586 11.016 0.557 1 91.06 45 GLY B N 1
ATOM 1418 C CA . GLY B 1 45 ? 13.086 9.688 0.236 1 91.06 45 GLY B CA 1
ATOM 1419 C C . GLY B 1 45 ? 12.156 8.906 -0.67 1 91.06 45 GLY B C 1
ATOM 1420 O O . GLY B 1 45 ? 12.594 8.016 -1.4 1 91.06 45 GLY B O 1
ATOM 1421 N N . MET B 1 46 ? 10.859 9.172 -0.716 1 91.31 46 MET B N 1
ATOM 1422 C CA . MET B 1 46 ? 9.891 8.438 -1.526 1 91.31 46 MET B CA 1
ATOM 1423 C C . MET B 1 46 ? 9.445 9.258 -2.727 1 91.31 46 MET B C 1
ATOM 1425 O O . MET B 1 46 ? 8.656 8.789 -3.551 1 91.31 46 MET B O 1
ATOM 1429 N N . ALA B 1 47 ? 9.969 10.461 -2.754 1 93.12 47 ALA B N 1
ATOM 1430 C CA . ALA B 1 47 ? 9.5 11.367 -3.797 1 93.12 47 ALA B CA 1
ATOM 1431 C C . ALA B 1 47 ? 9.859 10.844 -5.184 1 93.12 47 ALA B C 1
ATOM 1433 O O . ALA B 1 47 ? 10.859 10.148 -5.355 1 93.12 47 ALA B O 1
ATOM 1434 N N . LYS B 1 48 ? 8.984 11.117 -6.066 1 91.12 48 LYS B N 1
ATOM 1435 C CA . LYS B 1 48 ? 9.164 10.688 -7.449 1 91.12 48 LYS B CA 1
ATOM 1436 C C . LYS B 1 48 ? 8.898 11.836 -8.422 1 91.12 48 LYS B C 1
ATOM 1438 O O . LYS B 1 48 ? 8.008 12.648 -8.195 1 91.12 48 LYS B O 1
ATOM 1443 N N . ASP B 1 49 ? 9.703 11.742 -9.461 1 86.5 49 ASP B N 1
ATOM 1444 C CA . ASP B 1 49 ? 9.422 12.703 -10.516 1 86.5 49 ASP B CA 1
ATOM 1445 C C . ASP B 1 49 ? 8.102 12.383 -11.219 1 86.5 49 ASP B C 1
ATOM 1447 O O . ASP B 1 49 ? 7.812 11.219 -11.508 1 86.5 49 ASP B O 1
ATOM 1451 N N . GLY B 1 50 ? 7.234 13.383 -11.18 1 73.5 50 GLY B N 1
ATOM 1452 C CA . GLY B 1 50 ? 5.977 13.195 -11.883 1 73.5 50 GLY B CA 1
ATOM 1453 C C . GLY B 1 50 ? 6.148 12.992 -13.375 1 73.5 50 GLY B C 1
ATOM 1454 O O . GLY B 1 50 ? 7.223 13.258 -13.922 1 73.5 50 GLY B O 1
ATOM 1455 N N . PRO B 1 51 ? 5.141 12.133 -13.891 1 64.5 51 PRO B N 1
ATOM 1456 C CA . PRO B 1 51 ? 5.242 12.031 -15.344 1 64.5 51 PRO B CA 1
ATOM 1457 C C . PRO B 1 51 ? 5.203 13.383 -16.047 1 64.5 51 PRO B C 1
ATOM 1459 O O . PRO B 1 51 ? 4.637 14.344 -15.508 1 64.5 51 PRO B O 1
ATOM 1462 N N . GLU B 1 52 ? 6.012 13.43 -17.047 1 60.03 52 GLU B N 1
ATOM 1463 C CA . GLU B 1 52 ? 5.891 14.633 -17.859 1 60.03 52 GLU B CA 1
ATOM 1464 C C . GLU B 1 52 ? 4.453 14.844 -18.312 1 60.03 52 GLU B C 1
ATOM 1466 O O . GLU B 1 52 ? 3.783 13.898 -18.734 1 60.03 52 GLU B O 1
ATOM 1471 N N . GLY B 1 53 ? 3.848 15.992 -18.25 1 55.28 53 GLY B N 1
ATOM 1472 C CA . GLY B 1 53 ? 2.572 16.422 -18.797 1 55.28 53 GLY B CA 1
ATOM 1473 C C . GLY B 1 53 ? 1.382 15.938 -17.984 1 55.28 53 GLY B C 1
ATOM 1474 O O . GLY B 1 53 ? 0.273 15.82 -18.516 1 55.28 53 GLY B O 1
ATOM 1475 N N . GLY B 1 54 ? 1.575 15.633 -16.828 1 54.12 54 GLY B N 1
ATOM 1476 C CA . GLY B 1 54 ? 0.441 15.367 -15.953 1 54.12 54 GLY B CA 1
ATOM 1477 C C . GLY B 1 54 ? -0.011 13.922 -15.984 1 54.12 54 GLY B C 1
ATOM 1478 O O . GLY B 1 54 ? -1.057 13.586 -15.43 1 54.12 54 GLY B O 1
ATOM 1479 N N . LYS B 1 55 ? 0.678 13.086 -16.812 1 58.81 55 LYS B N 1
ATOM 1480 C CA . LYS B 1 55 ? 0.178 11.719 -16.938 1 58.81 55 LYS B CA 1
ATOM 1481 C C . LYS B 1 55 ? 0.514 10.898 -15.688 1 58.81 55 LYS B C 1
ATOM 1483 O O . LYS B 1 55 ? 1.406 11.258 -14.922 1 58.81 55 LYS B O 1
ATOM 1488 N N . SER B 1 56 ? -0.448 10.094 -15.258 1 63.22 56 SER B N 1
ATOM 1489 C CA . SER B 1 56 ? -0.33 9.188 -14.125 1 63.22 56 SER B CA 1
ATOM 1490 C C . SER B 1 56 ? 0.862 8.25 -14.289 1 63.22 56 SER B C 1
ATOM 1492 O O . SER B 1 56 ? 1.26 7.934 -15.414 1 63.22 56 SER B O 1
ATOM 1494 N N . HIS B 1 57 ? 1.644 8.156 -13.141 1 74.75 57 HIS B N 1
ATOM 1495 C CA . HIS B 1 57 ? 2.682 7.133 -13.086 1 74.75 57 HIS B CA 1
ATOM 1496 C C . HIS B 1 57 ? 2.127 5.809 -12.57 1 74.75 57 HIS B C 1
ATOM 1498 O O . HIS B 1 57 ? 1.463 5.777 -11.531 1 74.75 57 HIS B O 1
ATOM 1504 N N . VAL B 1 58 ? 2.1 4.824 -13.453 1 76.75 58 VAL B N 1
ATOM 1505 C CA . VAL B 1 58 ? 1.71 3.502 -12.969 1 76.75 58 VAL B CA 1
ATOM 1506 C C . VAL B 1 58 ? 2.924 2.787 -12.375 1 76.75 58 VAL B C 1
ATOM 1508 O O . VAL B 1 58 ? 3.951 2.641 -13.047 1 76.75 58 VAL B O 1
ATOM 1511 N N . SER B 1 59 ? 2.846 2.586 -11.141 1 83.31 59 SER B N 1
ATOM 1512 C CA . SER B 1 59 ? 3.914 1.872 -10.445 1 83.31 59 SER B CA 1
ATOM 1513 C C . SER B 1 59 ? 3.557 0.403 -10.25 1 83.31 59 SER B C 1
ATOM 1515 O O . SER B 1 59 ? 2.432 0.077 -9.867 1 83.31 59 SER B O 1
ATOM 1517 N N . THR B 1 60 ? 4.504 -0.444 -10.5 1 82.88 60 THR B N 1
ATOM 1518 C CA . THR B 1 60 ? 4.336 -1.872 -10.258 1 82.88 60 THR B CA 1
ATOM 1519 C C . THR B 1 60 ? 4.527 -2.191 -8.781 1 82.88 60 THR B C 1
ATOM 1521 O O . THR B 1 60 ? 4.133 -3.264 -8.312 1 82.88 60 THR B O 1
ATOM 1524 N N . ARG B 1 61 ? 5.125 -1.237 -8.094 1 88.19 61 ARG B N 1
ATOM 1525 C CA . ARG B 1 61 ? 5.305 -1.347 -6.652 1 88.19 61 ARG B CA 1
ATOM 1526 C C . ARG B 1 61 ? 4.801 -0.096 -5.941 1 88.19 61 ARG B C 1
ATOM 1528 O O . ARG B 1 61 ? 5.254 1.014 -6.23 1 88.19 61 ARG B O 1
ATOM 1535 N N . VAL B 1 62 ? 3.922 -0.35 -5.141 1 92.19 62 VAL B N 1
ATOM 1536 C CA . VAL B 1 62 ? 3.412 0.779 -4.367 1 92.19 62 VAL B CA 1
ATOM 1537 C C . VAL B 1 62 ? 4.172 0.891 -3.049 1 92.19 62 VAL B C 1
ATOM 1539 O O . VAL B 1 62 ? 4.707 -0.102 -2.547 1 92.19 62 VAL B O 1
ATOM 1542 N N . MET B 1 63 ? 4.234 2.133 -2.615 1 92.25 63 MET B N 1
ATOM 1543 C CA . MET B 1 63 ? 4.852 2.449 -1.331 1 92.25 63 MET B CA 1
ATOM 1544 C C . MET B 1 63 ? 4.102 3.576 -0.63 1 92.25 63 MET B C 1
ATOM 1546 O O . MET B 1 63 ? 3.521 4.445 -1.286 1 92.25 63 MET B O 1
ATOM 1550 N N . GLY B 1 64 ? 4.168 3.508 0.744 1 94 64 GLY B N 1
ATOM 1551 C CA . GLY B 1 64 ? 3.568 4.566 1.54 1 94 64 GLY B CA 1
ATOM 1552 C C . GLY B 1 64 ? 3.408 4.195 3.002 1 94 64 GLY B C 1
ATOM 1553 O O . GLY B 1 64 ? 3.695 3.062 3.395 1 94 64 GLY B O 1
ATOM 1554 N N . THR B 1 65 ? 2.971 5.184 3.752 1 95.56 65 THR B N 1
ATOM 1555 C CA . THR B 1 65 ? 2.717 4.969 5.172 1 95.56 65 THR B CA 1
ATOM 1556 C C . THR B 1 65 ? 1.257 4.598 5.41 1 95.56 65 THR B C 1
ATOM 1558 O O . THR B 1 65 ? 0.351 5.301 4.961 1 95.56 65 THR B O 1
ATOM 1561 N N . PRO B 1 66 ? 1.073 3.471 6.129 1 93.94 66 PRO B N 1
ATOM 1562 C CA . PRO B 1 66 ? -0.307 3.068 6.41 1 93.94 66 PRO B CA 1
ATOM 1563 C C . PRO B 1 66 ? -1.134 4.195 7.027 1 93.94 66 PRO B C 1
ATOM 1565 O O . PRO B 1 66 ? -0.646 4.914 7.902 1 93.94 66 PRO B O 1
ATOM 1568 N N . GLY B 1 67 ? -2.32 4.324 6.516 1 95.06 67 GLY B N 1
ATOM 1569 C CA . GLY B 1 67 ? -3.223 5.348 7.02 1 95.06 67 GLY B CA 1
ATOM 1570 C C . GLY B 1 67 ? -3.16 6.641 6.23 1 95.06 67 GLY B C 1
ATOM 1571 O O . GLY B 1 67 ? -4.137 7.391 6.176 1 95.06 67 GLY B O 1
ATOM 1572 N N . TYR B 1 68 ? -2.025 6.891 5.621 1 97.38 68 TYR B N 1
ATOM 1573 C CA . TYR B 1 68 ? -1.838 8.148 4.91 1 97.38 68 TYR B CA 1
ATOM 1574 C C . TYR B 1 68 ? -1.955 7.945 3.404 1 97.38 68 TYR B C 1
ATOM 1576 O O . TYR B 1 68 ? -2.34 8.867 2.678 1 97.38 68 TYR B O 1
ATOM 1584 N N . ALA B 1 69 ? -1.54 6.789 2.926 1 96.12 69 ALA B N 1
ATOM 1585 C CA . ALA B 1 69 ? -1.474 6.539 1.487 1 96.12 69 ALA B CA 1
ATOM 1586 C C . ALA B 1 69 ? -2.871 6.469 0.878 1 96.12 69 ALA B C 1
ATOM 1588 O O . ALA B 1 69 ? -3.783 5.887 1.466 1 96.12 69 ALA B O 1
ATOM 1589 N N . ALA B 1 70 ? -2.959 7.023 -0.334 1 95.5 70 ALA B N 1
ATOM 1590 C CA . ALA B 1 70 ? -4.242 7.023 -1.036 1 95.5 70 ALA B CA 1
ATOM 1591 C C . ALA B 1 70 ? -4.68 5.602 -1.375 1 95.5 70 ALA B C 1
ATOM 1593 O O . ALA B 1 70 ? -3.912 4.832 -1.955 1 95.5 70 ALA B O 1
ATOM 1594 N N . PRO B 1 71 ? -5.934 5.348 -1.042 1 93.12 71 PRO B N 1
ATOM 1595 C CA . PRO B 1 71 ? -6.426 3.998 -1.321 1 93.12 71 PRO B CA 1
ATOM 1596 C C . PRO B 1 71 ? -6.375 3.645 -2.807 1 93.12 71 PRO B C 1
ATOM 1598 O O . PRO B 1 71 ? -6.043 2.512 -3.164 1 93.12 71 PRO B O 1
ATOM 1601 N N . GLU B 1 72 ? -6.738 4.543 -3.666 1 91 72 GLU B N 1
ATOM 1602 C CA . GLU B 1 72 ? -6.699 4.293 -5.102 1 91 72 GLU B CA 1
ATOM 1603 C C . GLU B 1 72 ? -5.285 3.971 -5.57 1 91 72 GLU B C 1
ATOM 1605 O O . GLU B 1 72 ? -5.082 3.053 -6.371 1 91 72 GLU B O 1
ATOM 1610 N N . TYR B 1 73 ? -4.305 4.672 -5.109 1 93.5 73 TYR B N 1
ATOM 1611 C CA . TYR B 1 73 ? -2.904 4.426 -5.426 1 93.5 73 TYR B CA 1
ATOM 1612 C C . TYR B 1 73 ? -2.479 3.035 -4.965 1 93.5 73 TYR B C 1
ATOM 1614 O O . TYR B 1 73 ? -1.908 2.264 -5.738 1 93.5 73 TYR B O 1
ATOM 1622 N N . LEU B 1 74 ? -2.863 2.682 -3.756 1 92.56 74 LEU B N 1
ATOM 1623 C CA . LEU B 1 74 ? -2.477 1.393 -3.191 1 92.56 74 LEU B CA 1
ATOM 1624 C C . LEU B 1 74 ? -3.121 0.246 -3.965 1 92.56 74 LEU B C 1
ATOM 1626 O O . LEU B 1 74 ? -2.496 -0.797 -4.172 1 92.56 74 LEU B O 1
ATOM 1630 N N . ALA B 1 75 ? -4.273 0.518 -4.441 1 89.31 75 ALA B N 1
ATOM 1631 C CA . ALA B 1 75 ? -5.043 -0.545 -5.086 1 89.31 75 ALA B CA 1
ATOM 1632 C C . ALA B 1 75 ? -4.629 -0.714 -6.547 1 89.31 75 ALA B C 1
ATOM 1634 O O . ALA B 1 75 ? -4.727 -1.812 -7.102 1 89.31 75 ALA B O 1
ATOM 1635 N N . THR B 1 76 ? -4.16 0.388 -7.152 1 88.75 76 THR B N 1
ATOM 1636 C CA . THR B 1 76 ? -4.02 0.325 -8.602 1 88.75 76 THR B CA 1
ATOM 1637 C C . THR B 1 76 ? -2.568 0.556 -9.016 1 88.75 76 THR B C 1
ATOM 1639 O O . THR B 1 76 ? -2.178 0.232 -10.141 1 88.75 76 THR B O 1
ATOM 1642 N N . GLY B 1 77 ? -1.917 1.249 -8.203 1 91.75 77 GLY B N 1
ATOM 1643 C CA . GLY B 1 77 ? -0.565 1.64 -8.562 1 91.75 77 GLY B CA 1
ATOM 1644 C C . GLY B 1 77 ? -0.506 2.965 -9.305 1 91.75 77 GLY B C 1
ATOM 1645 O O . GLY B 1 77 ? 0.575 3.428 -9.672 1 91.75 77 GLY B O 1
ATOM 1646 N N . HIS B 1 78 ? -1.664 3.52 -9.508 1 91.38 78 HIS B N 1
ATOM 1647 C CA . HIS B 1 78 ? -1.696 4.793 -10.219 1 91.38 78 HIS B CA 1
ATOM 1648 C C . HIS B 1 78 ? -1.389 5.957 -9.281 1 91.38 78 HIS B C 1
ATOM 1650 O O . HIS B 1 78 ? -2.266 6.414 -8.547 1 91.38 78 HIS B O 1
ATOM 1656 N N . LEU B 1 79 ? -0.138 6.438 -9.43 1 92.62 79 LEU B N 1
ATOM 1657 C CA . LEU B 1 79 ? 0.333 7.547 -8.609 1 92.62 79 LEU B CA 1
ATOM 1658 C C . LEU B 1 79 ? 0.13 8.875 -9.32 1 92.62 79 LEU B C 1
ATOM 1660 O O . LEU B 1 79 ? 0.58 9.055 -10.453 1 92.62 79 LEU B O 1
ATOM 1664 N N . THR B 1 80 ? -0.599 9.797 -8.711 1 92.31 80 THR B N 1
ATOM 1665 C CA . THR B 1 80 ? -0.817 11.141 -9.234 1 92.31 80 THR B CA 1
ATOM 1666 C C . THR B 1 80 ? -0.642 12.18 -8.141 1 92.31 80 THR B C 1
ATOM 1668 O O . THR B 1 80 ? -0.45 11.836 -6.969 1 92.31 80 THR B O 1
ATOM 1671 N N . LYS B 1 81 ? -0.708 13.445 -8.531 1 94.31 81 LYS B N 1
ATOM 1672 C CA . LYS B 1 81 ? -0.671 14.539 -7.57 1 94.31 81 LYS B CA 1
ATOM 1673 C C . LYS B 1 81 ? -1.789 14.406 -6.543 1 94.31 81 LYS B C 1
ATOM 1675 O O . LYS B 1 81 ? -1.638 14.828 -5.395 1 94.31 81 LYS B O 1
ATOM 1680 N N . LYS B 1 82 ? -2.867 13.742 -6.973 1 95.38 82 LYS B N 1
ATOM 1681 C CA . LYS B 1 82 ? -4.02 13.562 -6.094 1 95.38 82 LYS B CA 1
ATOM 1682 C C . LYS B 1 82 ? -3.674 12.664 -4.91 1 95.38 82 LYS B C 1
ATOM 1684 O O . LYS B 1 82 ? -4.281 12.773 -3.842 1 95.38 82 LYS B O 1
ATOM 1689 N N . SER B 1 83 ? -2.73 11.789 -5.125 1 95.69 83 SER B N 1
ATOM 1690 C CA . SER B 1 83 ? -2.289 10.93 -4.031 1 95.69 83 SER B CA 1
ATOM 1691 C C . SER B 1 83 ? -1.709 11.75 -2.883 1 95.69 83 SER B C 1
ATOM 1693 O O . SER B 1 83 ? -2.025 11.5 -1.718 1 95.69 83 SER B O 1
ATOM 1695 N N . ASP B 1 84 ? -0.971 12.789 -3.225 1 96.44 84 ASP B N 1
ATOM 1696 C CA . ASP B 1 84 ? -0.42 13.695 -2.223 1 96.44 84 ASP B CA 1
ATOM 1697 C C . ASP B 1 84 ? -1.523 14.508 -1.557 1 96.44 84 ASP B C 1
ATOM 1699 O O . ASP B 1 84 ? -1.478 14.758 -0.35 1 96.44 84 ASP B O 1
ATOM 1703 N N . VAL B 1 85 ? -2.43 14.938 -2.363 1 97.12 85 VAL B N 1
ATOM 1704 C CA . VAL B 1 85 ? -3.52 15.75 -1.844 1 97.12 85 VAL B CA 1
ATOM 1705 C C . VAL B 1 85 ? -4.344 14.945 -0.844 1 97.12 85 VAL B C 1
ATOM 1707 O O . VAL B 1 85 ? -4.758 15.469 0.195 1 97.12 85 VAL B O 1
ATOM 1710 N N . TYR B 1 86 ? -4.566 13.719 -1.146 1 97.44 86 TYR B N 1
ATOM 1711 C CA . TYR B 1 86 ? -5.242 12.836 -0.201 1 97.44 86 TYR B CA 1
ATOM 1712 C C . TYR B 1 86 ? -4.496 12.781 1.127 1 97.44 86 TYR B C 1
ATOM 1714 O O . TYR B 1 86 ? -5.09 12.977 2.189 1 97.44 86 TYR B O 1
ATOM 1722 N N . SER B 1 87 ? -3.188 12.461 1.045 1 97.88 87 SER B N 1
ATOM 1723 C CA . SER B 1 87 ? -2.371 12.367 2.252 1 97.88 87 SER B CA 1
ATOM 1724 C C . SER B 1 87 ? -2.42 13.664 3.053 1 97.88 87 SER B C 1
ATOM 1726 O O . SER B 1 87 ? -2.467 13.633 4.285 1 97.88 87 SER B O 1
ATOM 1728 N N . PHE B 1 88 ? -2.391 14.805 2.352 1 97.94 88 PHE B N 1
ATOM 1729 C CA . PHE B 1 88 ? -2.527 16.094 3.01 1 97.94 88 PHE B CA 1
ATOM 1730 C C . PHE B 1 88 ? -3.854 16.188 3.754 1 97.94 88 PHE B C 1
ATOM 1732 O O . PHE B 1 88 ? -3.906 16.703 4.879 1 97.94 88 PHE B O 1
ATOM 1739 N N . GLY B 1 89 ? -4.93 15.727 3.092 1 96.69 89 GLY B N 1
ATOM 1740 C CA . GLY B 1 89 ? -6.227 15.688 3.752 1 96.69 89 GLY B CA 1
ATOM 1741 C C . GLY B 1 89 ? -6.215 14.898 5.047 1 96.69 89 GLY B C 1
ATOM 1742 O O . GLY B 1 89 ? -6.836 15.305 6.031 1 96.69 89 GLY B O 1
ATOM 1743 N N . VAL B 1 90 ? -5.512 13.82 5.047 1 97.12 90 VAL B N 1
ATOM 1744 C CA . VAL B 1 90 ? -5.395 13 6.246 1 97.12 90 VAL B CA 1
ATOM 1745 C C . VAL B 1 90 ? -4.676 13.781 7.34 1 97.12 90 VAL B C 1
ATOM 1747 O O . VAL B 1 90 ? -5.102 13.781 8.5 1 97.12 90 VAL B O 1
ATOM 1750 N N . VAL B 1 91 ? -3.631 14.469 7.004 1 96.75 91 VAL B N 1
ATOM 1751 C CA . VAL B 1 91 ? -2.885 15.281 7.957 1 96.75 91 VAL B CA 1
ATOM 1752 C C . VAL B 1 91 ? -3.795 16.375 8.523 1 96.75 91 VAL B C 1
ATOM 1754 O O . VAL B 1 91 ? -3.779 16.625 9.727 1 96.75 91 VAL B O 1
ATOM 1757 N N . LEU B 1 92 ? -4.582 16.969 7.672 1 94.81 92 LEU B N 1
ATOM 1758 C CA . LEU B 1 92 ? -5.516 17.984 8.133 1 94.81 92 LEU B CA 1
ATOM 1759 C C . LEU B 1 92 ? -6.492 17.406 9.156 1 94.81 92 LEU B C 1
ATOM 1761 O O . LEU B 1 92 ? -6.801 18.047 10.164 1 94.81 92 LEU B O 1
ATOM 1765 N N . LEU B 1 93 ? -6.957 16.25 8.891 1 94.19 93 LEU B N 1
ATOM 1766 C CA . LEU B 1 93 ? -7.859 15.578 9.82 1 94.19 93 LEU B CA 1
ATOM 1767 C C . LEU B 1 93 ? -7.188 15.359 11.172 1 94.19 93 LEU B C 1
ATOM 1769 O O . LEU B 1 93 ? -7.812 15.547 12.219 1 94.19 93 LEU B O 1
ATOM 1773 N N . GLU B 1 94 ? -5.922 14.977 11.086 1 94.75 94 GLU B N 1
ATOM 1774 C CA . GLU B 1 94 ? -5.176 14.805 12.328 1 94.75 94 GLU B CA 1
ATOM 1775 C C . GLU B 1 94 ? -5.07 16.109 13.102 1 94.75 94 GLU B C 1
ATOM 1777 O O . GLU B 1 94 ? -5.27 16.156 14.312 1 94.75 94 GLU B O 1
ATOM 1782 N N . ILE B 1 95 ? -4.77 17.141 12.406 1 90.75 95 ILE B N 1
ATOM 1783 C CA . ILE B 1 95 ? -4.602 18.453 13.023 1 90.75 95 ILE B CA 1
ATOM 1784 C C . ILE B 1 95 ? -5.922 18.906 13.641 1 90.75 95 ILE B C 1
ATOM 1786 O O . ILE B 1 95 ? -5.945 19.391 14.773 1 90.75 95 ILE B O 1
ATOM 1790 N N . MET B 1 96 ? -6.98 18.672 12.977 1 89.81 96 MET B N 1
ATOM 1791 C CA . MET B 1 96 ? -8.281 19.172 13.406 1 89.81 96 MET B CA 1
ATOM 1792 C C . MET B 1 96 ? -8.836 18.328 14.555 1 89.81 96 MET B C 1
ATOM 1794 O O . MET B 1 96 ? -9.477 18.859 15.469 1 89.81 96 MET B O 1
ATOM 1798 N N . SER B 1 97 ? -8.562 17.062 14.555 1 91.31 97 SER B N 1
ATOM 1799 C CA . SER B 1 97 ? -9.195 16.156 15.508 1 91.31 97 SER B CA 1
ATOM 1800 C C . SER B 1 97 ? -8.281 15.891 16.703 1 91.31 97 SER B C 1
ATOM 1802 O O . SER B 1 97 ? -8.75 15.461 17.766 1 91.31 97 SER B O 1
ATOM 1804 N N . GLY B 1 98 ? -6.996 16.062 16.453 1 91.25 98 GLY B N 1
ATOM 1805 C CA . GLY B 1 98 ? -6.031 15.688 17.484 1 91.25 98 GLY B CA 1
ATOM 1806 C C . GLY B 1 98 ? -5.84 14.188 17.609 1 91.25 98 GLY B C 1
ATOM 1807 O O . GLY B 1 98 ? -5.246 13.711 18.578 1 91.25 98 GLY B O 1
ATOM 1808 N N . LYS B 1 99 ? -6.402 13.461 16.688 1 92.88 99 LYS B N 1
ATOM 1809 C CA . LYS B 1 99 ? -6.316 12 16.703 1 92.88 99 LYS B CA 1
ATOM 1810 C C . LYS B 1 99 ? -5.262 11.508 15.711 1 92.88 99 LYS B C 1
ATOM 1812 O O . LYS B 1 99 ? -4.996 12.148 14.695 1 92.88 99 LYS B O 1
ATOM 1817 N N . ARG B 1 100 ? -4.684 10.367 16.047 1 93.75 100 ARG B N 1
ATOM 1818 C CA . ARG B 1 100 ? -3.738 9.727 15.141 1 93.75 100 ARG B CA 1
ATOM 1819 C C . ARG B 1 100 ? -4.469 9.008 14.016 1 93.75 100 ARG B C 1
ATOM 1821 O O . ARG B 1 100 ? -5.598 8.539 14.188 1 93.75 100 ARG B O 1
ATOM 1828 N N . VAL B 1 101 ? -3.77 8.867 12.93 1 95.75 101 VAL B N 1
ATOM 1829 C CA . VAL B 1 101 ? -4.379 8.281 11.742 1 95.75 101 VAL B CA 1
ATOM 1830 C C . VAL B 1 101 ? -4.801 6.84 12.031 1 95.75 101 VAL B C 1
ATOM 1832 O O . VAL B 1 101 ? -5.867 6.398 11.594 1 95.75 101 VAL B O 1
ATOM 1835 N N . LEU B 1 102 ? -3.902 6.121 12.719 1 93.75 102 LEU B N 1
ATOM 1836 C CA . LEU B 1 102 ? -4.184 4.766 13.18 1 93.75 102 LEU B CA 1
ATOM 1837 C C . LEU B 1 102 ? -3.953 4.645 14.68 1 93.75 102 LEU B C 1
ATOM 1839 O O . LEU B 1 102 ? -2.932 5.105 15.195 1 93.75 102 LEU B O 1
ATOM 1843 N N . ASP B 1 103 ? -4.953 4.129 15.32 1 93.19 103 ASP B N 1
ATOM 1844 C CA . ASP B 1 103 ? -4.855 3.928 16.766 1 93.19 103 ASP B CA 1
ATOM 1845 C C . ASP B 1 103 ? -5.68 2.723 17.203 1 93.19 103 ASP B C 1
ATOM 1847 O O . ASP B 1 103 ? -6.906 2.809 17.312 1 93.19 103 ASP B O 1
ATOM 1851 N N . LYS B 1 104 ? -5.074 1.727 17.578 1 87.19 104 LYS B N 1
ATOM 1852 C CA . LYS B 1 104 ? -5.746 0.479 17.938 1 87.19 104 LYS B CA 1
ATOM 1853 C C . LYS B 1 104 ? -6.348 0.556 19.328 1 87.19 104 LYS B C 1
ATOM 1855 O O . LYS B 1 104 ? -7.125 -0.315 19.734 1 87.19 104 LYS B O 1
ATOM 1860 N N . ASN B 1 105 ? -5.988 1.54 20.094 1 90.81 105 ASN B N 1
ATOM 1861 C CA . ASN B 1 105 ? -6.488 1.685 21.453 1 90.81 105 ASN B CA 1
ATOM 1862 C C . ASN B 1 105 ? -7.867 2.33 21.484 1 90.81 105 ASN B C 1
ATOM 1864 O O . ASN B 1 105 ? -8.492 2.438 22.531 1 90.81 105 ASN B O 1
ATOM 1868 N N . ARG B 1 106 ? -8.305 2.73 20.359 1 89.62 106 ARG B N 1
ATOM 1869 C CA . ARG B 1 106 ? -9.633 3.312 20.25 1 89.62 106 ARG B CA 1
ATOM 1870 C C . ARG B 1 106 ? -10.672 2.248 19.891 1 89.62 106 ARG B C 1
ATOM 1872 O O . ARG B 1 106 ? -10.312 1.124 19.531 1 89.62 106 ARG B O 1
ATOM 1879 N N . PRO B 1 107 ? -11.945 2.545 20.141 1 88.75 107 PRO B N 1
ATOM 1880 C CA . PRO B 1 107 ? -12.969 1.611 19.672 1 88.75 107 PRO B CA 1
ATOM 1881 C C . PRO B 1 107 ? -12.805 1.255 18.188 1 88.75 107 PRO B C 1
ATOM 1883 O O . PRO B 1 107 ? -12.328 2.078 17.406 1 88.75 107 PRO B O 1
ATOM 1886 N N . THR B 1 108 ? -13.148 0.073 17.828 1 86.88 108 THR B N 1
ATOM 1887 C CA . THR B 1 108 ? -12.891 -0.519 16.516 1 86.88 108 THR B CA 1
ATOM 1888 C C . THR B 1 108 ? -13.32 0.427 15.398 1 86.88 108 THR B C 1
ATOM 1890 O O . THR B 1 108 ? -12.586 0.631 14.43 1 86.88 108 THR B O 1
ATOM 1893 N N . LYS B 1 109 ? -14.352 1.098 15.617 1 85.44 109 LYS B N 1
ATOM 1894 C CA . LYS B 1 109 ? -14.891 1.971 14.578 1 85.44 109 LYS B CA 1
ATOM 1895 C C . LYS B 1 109 ? -14.055 3.24 14.438 1 85.44 109 LYS B C 1
ATOM 1897 O O . LYS B 1 109 ? -14.195 3.973 13.453 1 85.44 109 LYS B O 1
ATOM 1902 N N . GLU B 1 110 ? -13.117 3.377 15.391 1 87.94 110 GLU B N 1
ATOM 1903 C CA . GLU B 1 110 ? -12.336 4.605 15.398 1 87.94 110 GLU B CA 1
ATOM 1904 C C . GLU B 1 110 ? -10.844 4.312 15.219 1 87.94 110 GLU B C 1
ATOM 1906 O O . GLU B 1 110 ? -10.008 5.203 15.383 1 87.94 110 GLU B O 1
ATOM 1911 N N . HIS B 1 111 ? -10.578 3.082 14.867 1 91.56 111 HIS B N 1
ATOM 1912 C CA . HIS B 1 111 ? -9.18 2.711 14.711 1 91.56 111 HIS B CA 1
ATOM 1913 C C . HIS B 1 111 ? -8.531 3.486 13.57 1 91.56 111 HIS B C 1
ATOM 1915 O O . HIS B 1 111 ? -7.371 3.895 13.672 1 91.56 111 HIS B O 1
ATOM 1921 N N . ASN B 1 112 ? -9.305 3.621 12.562 1 93.75 112 ASN B N 1
ATOM 1922 C CA . ASN B 1 112 ? -8.859 4.371 11.391 1 93.75 112 ASN B CA 1
ATOM 1923 C C . ASN B 1 112 ? -9.508 5.75 11.328 1 93.75 112 ASN B C 1
ATOM 1925 O O . ASN B 1 112 ? -10.734 5.863 11.219 1 93.75 112 ASN B O 1
ATOM 1929 N N . LEU B 1 113 ? -8.711 6.75 11.336 1 95.06 113 LEU B N 1
ATOM 1930 C CA . LEU B 1 113 ? -9.188 8.125 11.438 1 95.06 113 LEU B CA 1
ATOM 1931 C C . LEU B 1 113 ? -10.062 8.477 10.234 1 95.06 113 LEU B C 1
ATOM 1933 O O . LEU B 1 113 ? -11.109 9.109 10.383 1 95.06 113 LEU B O 1
ATOM 1937 N N . VAL B 1 114 ? -9.625 8.07 9.062 1 94.5 114 VAL B N 1
ATOM 1938 C CA . VAL B 1 114 ? -10.344 8.422 7.84 1 94.5 114 VAL B CA 1
ATOM 1939 C C . VAL B 1 114 ? -11.711 7.742 7.828 1 94.5 114 VAL B C 1
ATOM 1941 O O . VAL B 1 114 ? -12.719 8.375 7.52 1 94.5 114 VAL B O 1
ATOM 1944 N N . GLU B 1 115 ? -11.688 6.523 8.195 1 91.56 115 GLU B N 1
ATOM 1945 C CA . GLU B 1 115 ? -12.953 5.789 8.242 1 91.56 115 GLU B CA 1
ATOM 1946 C C . GLU B 1 115 ? -13.906 6.402 9.258 1 91.56 115 GLU B C 1
ATOM 1948 O O . GLU B 1 115 ? -15.117 6.48 9.016 1 91.56 115 GLU B O 1
ATOM 1953 N N . TRP B 1 116 ? -13.344 6.73 10.32 1 91.38 116 TRP B N 1
ATOM 1954 C CA . TRP B 1 116 ? -14.148 7.348 11.375 1 91.38 116 TRP B CA 1
ATOM 1955 C C . TRP B 1 116 ? -14.703 8.688 10.922 1 91.38 116 TRP B C 1
ATOM 1957 O O . TRP B 1 116 ? -15.867 9.008 11.18 1 91.38 116 TRP B O 1
ATOM 1967 N N . ALA B 1 117 ? -13.961 9.492 10.25 1 92.81 117 ALA B N 1
ATOM 1968 C CA . ALA B 1 117 ? -14.312 10.867 9.914 1 92.81 117 ALA B CA 1
ATOM 1969 C C . ALA B 1 117 ? -15.211 10.922 8.68 1 92.81 117 ALA B C 1
ATOM 1971 O O . ALA B 1 117 ? -15.906 11.914 8.453 1 92.81 117 ALA B O 1
ATOM 1972 N N . LYS B 1 118 ? -15.172 9.891 7.836 1 89.94 118 LYS B N 1
ATOM 1973 C CA . LYS B 1 118 ? -15.812 9.898 6.527 1 89.94 118 LYS B CA 1
ATOM 1974 C C . LYS B 1 118 ? -17.281 10.273 6.641 1 89.94 118 LYS B C 1
ATOM 1976 O O . LYS B 1 118 ? -17.75 11.188 5.961 1 89.94 118 LYS B O 1
ATOM 1981 N N . PRO B 1 119 ? -18.062 9.672 7.508 1 84.81 119 PRO B N 1
ATOM 1982 C CA . PRO B 1 119 ? -19.469 10.039 7.617 1 84.81 119 PRO B CA 1
ATOM 1983 C C . PRO B 1 119 ? -19.688 11.461 8.125 1 84.81 119 PRO B C 1
ATOM 1985 O O . PRO B 1 119 ? -20.703 12.078 7.836 1 84.81 119 PRO B O 1
ATOM 1988 N N . LEU B 1 120 ? -18.734 11.984 8.836 1 83.88 120 LEU B N 1
ATOM 1989 C CA . LEU B 1 120 ? -18.828 13.312 9.422 1 83.88 120 LEU B CA 1
ATOM 1990 C C . LEU B 1 120 ? -18.469 14.383 8.398 1 83.88 120 LEU B C 1
ATOM 1992 O O . LEU B 1 120 ? -18.922 15.523 8.492 1 83.88 120 LEU B O 1
ATOM 1996 N N . LEU B 1 121 ? -17.703 13.945 7.441 1 83.19 121 LEU B N 1
ATOM 1997 C CA . LEU B 1 121 ? -17.203 14.898 6.445 1 83.19 121 LEU B CA 1
ATOM 1998 C C . LEU B 1 121 ? -18.234 15.094 5.332 1 83.19 121 LEU B C 1
ATOM 2000 O O . LEU B 1 121 ? -18.188 16.094 4.617 1 83.19 121 LEU B O 1
ATOM 2004 N N . ILE B 1 122 ? -19.047 14.102 5.125 1 82 122 ILE B N 1
ATOM 2005 C CA . ILE B 1 122 ? -20.047 14.172 4.07 1 82 122 ILE B CA 1
ATOM 2006 C C . ILE B 1 122 ? -21.156 15.148 4.473 1 82 122 ILE B C 1
ATOM 2008 O O . ILE B 1 122 ? -21.656 15.898 3.635 1 82 122 ILE B O 1
ATOM 2012 N N . SER B 1 123 ? -21.469 15.219 5.746 1 73.62 123 SER B N 1
ATOM 2013 C CA . SER B 1 123 ? -22.453 16.172 6.238 1 73.62 123 SER B CA 1
ATOM 2014 C C . SER B 1 123 ? -21.812 17.469 6.68 1 73.62 123 SER B C 1
ATOM 2016 O O . SER B 1 123 ? -21 17.484 7.609 1 73.62 123 SER B O 1
ATOM 2018 N N . LYS B 1 124 ? -22.047 18.578 5.988 1 73.06 124 LYS B N 1
ATOM 2019 C CA . LYS B 1 124 ? -21.484 19.891 6.301 1 73.06 124 LYS B CA 1
ATOM 2020 C C . LYS B 1 124 ? -21.734 20.266 7.758 1 73.06 124 LYS B C 1
ATOM 2022 O O . LYS B 1 124 ? -20.891 20.891 8.398 1 73.06 124 LYS B O 1
ATOM 2027 N N . ARG B 1 125 ? -22.844 19.875 8.242 1 72.69 125 ARG B N 1
ATOM 2028 C CA . ARG B 1 125 ? -23.219 20.25 9.602 1 72.69 125 ARG B CA 1
ATOM 2029 C C . ARG B 1 125 ? -22.422 19.453 10.633 1 72.69 125 ARG B C 1
ATOM 2031 O O . ARG B 1 125 ? -22.234 19.906 11.766 1 72.69 125 ARG B O 1
ATOM 2038 N N . LYS B 1 126 ? -21.906 18.391 10.133 1 74.25 126 LYS B N 1
ATOM 2039 C CA . LYS B 1 126 ? -21.297 17.484 11.102 1 74.25 126 LYS B CA 1
ATOM 2040 C C . LYS B 1 126 ? -19.781 17.609 11.094 1 74.25 126 LYS B C 1
ATOM 2042 O O . LYS B 1 126 ? -19.094 16.984 11.906 1 74.25 126 LYS B O 1
ATOM 2047 N N . ILE B 1 127 ? -19.266 18.484 10.234 1 74.06 127 ILE B N 1
ATOM 2048 C CA . ILE B 1 127 ? -17.812 18.609 10.078 1 74.06 127 ILE B CA 1
ATOM 2049 C C . ILE B 1 127 ? -17.188 19.094 11.383 1 74.06 127 ILE B C 1
ATOM 2051 O O . ILE B 1 127 ? -16.062 18.703 11.719 1 74.06 127 ILE B O 1
ATOM 2055 N N . PHE B 1 128 ? -17.953 19.812 12.148 1 76.69 128 PHE B N 1
ATOM 2056 C CA . PHE B 1 128 ? -17.438 20.359 13.398 1 76.69 128 PHE B CA 1
ATOM 2057 C C . PHE B 1 128 ? -17.266 19.25 14.438 1 76.69 128 PHE B C 1
ATOM 2059 O O . PHE B 1 128 ? -16.516 19.422 15.406 1 76.69 128 PHE B O 1
ATOM 2066 N N . GLN B 1 129 ? -17.969 18.109 14.227 1 80.75 129 GLN B N 1
ATOM 2067 C CA . GLN B 1 129 ? -17.859 17 15.156 1 80.75 129 GLN B CA 1
ATOM 2068 C C . GLN B 1 129 ? -16.484 16.344 15.078 1 80.75 129 GLN B C 1
ATOM 2070 O O . GLN B 1 129 ? -16.078 15.633 16 1 80.75 129 GLN B O 1
ATOM 2075 N N . VAL B 1 130 ? -15.703 16.609 14.078 1 79.44 130 VAL B N 1
ATOM 2076 C CA . VAL B 1 130 ? -14.367 16.047 13.938 1 79.44 130 VAL B CA 1
ATOM 2077 C C . VAL B 1 130 ? -13.359 16.906 14.703 1 79.44 130 VAL B C 1
ATOM 2079 O O . VAL B 1 130 ? -12.266 16.438 15.031 1 79.44 130 VAL B O 1
ATOM 2082 N N . MET B 1 131 ? -13.773 18.094 15.023 1 80.25 131 MET B N 1
ATOM 2083 C CA . MET B 1 131 ? -12.828 19.047 15.594 1 80.25 131 MET B CA 1
ATOM 2084 C C . MET B 1 131 ? -12.562 18.75 17.062 1 80.25 131 MET B C 1
ATOM 2086 O O . MET B 1 131 ? -13.492 18.469 17.828 1 80.25 131 MET B O 1
ATOM 2090 N N . ASP B 1 132 ? -11.289 18.641 17.312 1 76.62 132 ASP B N 1
ATOM 2091 C CA . ASP B 1 132 ? -10.867 18.516 18.719 1 76.62 132 ASP B CA 1
ATOM 2092 C C . ASP B 1 132 ? -11.289 19.75 19.516 1 76.62 132 ASP B C 1
ATOM 2094 O O . ASP B 1 132 ? -11.141 20.875 19.062 1 76.62 132 ASP B O 1
ATOM 2098 N N . ALA B 1 133 ? -11.797 19.484 20.594 1 65.81 133 ALA B N 1
ATOM 2099 C CA . ALA B 1 133 ? -12.273 20.578 21.438 1 65.81 133 ALA B CA 1
ATOM 2100 C C . ALA B 1 133 ? -11.141 21.531 21.797 1 65.81 133 ALA B C 1
ATOM 2102 O O . ALA B 1 133 ? -11.375 22.703 22.125 1 65.81 133 ALA B O 1
ATOM 2103 N N . ARG B 1 134 ? -9.969 21 21.781 1 67.31 134 ARG B N 1
ATOM 2104 C CA . ARG B 1 134 ? -8.828 21.797 22.219 1 67.31 134 ARG B CA 1
ATOM 2105 C C . ARG B 1 134 ? -8.383 22.75 21.125 1 67.31 134 ARG B C 1
ATOM 2107 O O . ARG B 1 134 ? -7.539 23.625 21.344 1 67.31 134 ARG B O 1
ATOM 2114 N N . ILE B 1 135 ? -8.859 22.484 19.953 1 60.5 135 ILE B N 1
ATOM 2115 C CA . ILE B 1 135 ? -8.477 23.391 18.859 1 60.5 135 ILE B CA 1
ATOM 2116 C C . ILE B 1 135 ? -9.164 24.734 19.047 1 60.5 135 ILE B C 1
ATOM 2118 O O . ILE B 1 135 ? -10.391 24.812 19.125 1 60.5 135 ILE B O 1
ATOM 2122 N N . GLU B 1 136 ? -8.625 25.641 19.609 1 51.81 136 GLU B N 1
ATOM 2123 C CA . GLU B 1 136 ? -9.109 27 19.812 1 51.81 136 GLU B CA 1
ATOM 2124 C C . GLU B 1 136 ? -8.867 27.859 18.578 1 51.81 136 GLU B C 1
ATOM 2126 O O . GLU B 1 136 ? -7.859 27.688 17.891 1 51.81 136 GLU B O 1
#

Nearest PDB structures (foldseek):
  5lpv-assembly1_A  TM=9.053E-01  e=2.162E-11  Arabidopsis thaliana
  4oh4-assembly1_A  TM=8.904E-01  e=2.026E-11  Arabidopsis thaliana
  4q5j-assembly1_A  TM=8.978E-01  e=4.134E-11  Arabidopsis thaliana
  4oh4-assembly2_B  TM=8.857E-01  e=3.190E-11  Arabidopsis thaliana
  4q5j-assembly2_B  TM=8.867E-01  e=1.093E-10  Arabidopsis thaliana

Sequence (272 aa):
MKIALDSAKGLAFLHSDEVEVIYRDFKTSNILIDSDYNAKLSDFGMAKDGPEGGKSHVSTRVMGTPGYAAPEYLATGHLTKKSDVYSFGVVLLEIMSGKRVLDKNRPTKEHNLVEWAKPLLISKRKIFQVMDARIEMKIALDSAKGLAFLHSDEVEVIYRDFKTSNILIDSDYNAKLSDFGMAKDGPEGGKSHVSTRVMGTPGYAAPEYLATGHLTKKSDVYSFGVVLLEIMSGKRVLDKNRPTKEHNLVEWAKPLLISKRKIFQVMDARIE

Solvent-accessible surface area (backbone atoms only — not comparable to full-atom values): 14796 Å² total; per-residue (Å²): 108,61,44,59,48,34,45,48,50,53,51,50,53,34,54,28,90,87,62,31,37,32,52,55,55,50,44,66,91,35,52,44,67,49,96,83,53,48,38,42,83,69,64,62,88,64,42,37,77,42,43,80,90,75,45,67,38,76,37,73,58,32,67,27,32,45,63,33,51,31,65,66,29,55,54,61,12,49,44,45,65,62,39,38,52,45,7,45,51,46,38,49,49,26,68,43,33,72,46,61,49,66,34,82,88,41,62,79,74,48,20,39,36,64,71,44,42,47,72,31,61,72,38,78,85,35,43,65,73,52,44,26,84,80,66,121,108,61,45,60,50,36,44,48,50,52,51,50,52,33,54,27,89,86,61,31,36,32,51,54,54,48,47,66,91,35,53,45,66,50,98,83,54,48,38,42,84,69,67,63,87,63,40,37,78,43,44,79,90,75,45,67,38,76,36,74,59,31,67,27,33,45,62,31,50,33,64,66,28,55,54,62,11,48,44,44,68,62,38,38,52,45,7,47,50,47,38,48,49,26,68,42,32,72,46,60,50,66,36,82,89,41,61,80,72,48,20,38,36,66,72,45,42,46,73,32,61,72,37,78,85,36,43,65,72,53,45,26,83,81,65,121

pLDDT: mean 88.68, std 10.04, range [51.78, 97.94]